Protein AF-I9QLC6-F1 (afdb_monomer_lite)

Secondary structure (DSSP, 8-state):
-EEETTEEE---GGG---TTS--SS----TTTS-HHHHHHHHHT--S----HHHHHHHHHHHHHHHHHSS-TT-STTGGG-S-GGGSPPTT-SS-GGG--S---TTS--HHHHHHHHHHHTHHHH-GGGSPPHHHHHHHHHHHHTTEEE-TTT--EEES-BTTB--SB-TTT-PBPPPEEEEEEEETTEEEEEEEEE--SSEEEETHHHH---SSSPPPEEEEEETTEEEESS-GGGS--EETTEE-SSSEEE--TTS-EEEEETTEEEEEEE-

pLDDT: mean 84.94, std 11.89, range [42.44, 98.06]

Radius of gyration: 22.55 Å; chains: 1; bounding box: 57×36×68 Å

Organism: NCBI:txid992027

InterPro domains:
  IPR000719 Protein kinase domain [PS50011] (1-145)
  IPR011009 Protein kinase-like domain superfamily [SSF56112] (4-136)

Sequence (274 aa):
MCFKDNSAFLIDADNVRYESEKALCVIFTPNYGALEISQTSKNSDTTNYNTMLSDTFSFAIIAYELLNMVHPFDGNSAGDAENFIELPWIEDRKDDSNGSCGLLPFFLTRDLKNLLAQCFEEGKKDPLKRPTMPLFIESLEKASLQVLECENCSMTYYDRDYNREWEIFPYCDAKKPIRLVATSYYQKSEVFYFVSNFTDPIFLPTILFKGIEVVESEWEFAEIANNILIFHHDIQQEKILINNKRLDHYRIEIDLEKELTISYNGFLIKVQKC

Structure (mmCIF, N/CA/C/O backbone):
data_AF-I9QLC6-F1
#
_entry.id   AF-I9QLC6-F1
#
loop_
_atom_site.group_PDB
_atom_site.id
_atom_site.type_symbol
_atom_site.label_atom_id
_atom_site.label_alt_id
_atom_site.label_comp_id
_atom_site.label_asym_id
_atom_site.label_entity_id
_atom_site.label_seq_id
_atom_site.pdbx_PDB_ins_code
_atom_site.Cartn_x
_atom_site.Cartn_y
_atom_site.Cartn_z
_atom_site.occupancy
_atom_site.B_iso_or_equiv
_atom_site.auth_seq_id
_atom_site.auth_comp_id
_atom_site.auth_asym_id
_atom_site.auth_atom_id
_atom_site.pdbx_PDB_model_num
ATOM 1 N N . MET A 1 1 ? 9.325 -15.258 -9.153 1.00 54.91 1 MET A N 1
ATOM 2 C CA . MET A 1 1 ? 8.692 -15.363 -7.819 1.00 54.91 1 MET A CA 1
ATOM 3 C C . MET A 1 1 ? 7.897 -16.661 -7.766 1.00 54.91 1 MET A C 1
ATOM 5 O O . MET A 1 1 ? 7.318 -17.026 -8.782 1.00 54.91 1 MET A O 1
ATOM 9 N N . CYS A 1 2 ? 7.906 -17.374 -6.639 1.00 47.53 2 CYS A N 1
ATOM 10 C CA . CYS A 1 2 ? 7.060 -18.554 -6.419 1.00 47.53 2 CYS A CA 1
ATOM 11 C C . CYS A 1 2 ? 6.102 -18.280 -5.254 1.00 47.53 2 CYS A C 1
ATOM 13 O O . CYS A 1 2 ? 6.524 -17.675 -4.267 1.00 47.53 2 CYS A O 1
ATOM 15 N N . PHE A 1 3 ? 4.847 -18.721 -5.374 1.00 57.41 3 PHE A N 1
ATOM 16 C CA . PHE A 1 3 ? 3.814 -18.552 -4.352 1.00 57.41 3 PHE A CA 1
ATOM 17 C C . PHE A 1 3 ? 3.484 -19.894 -3.701 1.00 57.41 3 PHE A C 1
ATOM 19 O O . PHE A 1 3 ? 3.188 -20.871 -4.391 1.00 57.41 3 PHE A O 1
ATOM 26 N N . LYS A 1 4 ? 3.519 -19.939 -2.368 1.00 42.44 4 LYS A N 1
ATOM 27 C CA . LYS A 1 4 ? 3.061 -21.082 -1.572 1.00 42.44 4 LYS A CA 1
ATOM 28 C C . LYS A 1 4 ? 2.468 -20.564 -0.267 1.00 42.44 4 LYS A C 1
ATOM 30 O O . LYS A 1 4 ? 3.124 -19.780 0.405 1.00 42.44 4 LYS A O 1
ATOM 35 N N . ASP A 1 5 ? 1.257 -20.998 0.078 1.00 69.38 5 ASP A N 1
ATOM 36 C CA . ASP A 1 5 ? 0.589 -20.664 1.347 1.00 69.38 5 ASP A CA 1
ATOM 37 C C . ASP A 1 5 ? 0.595 -19.143 1.650 1.00 69.38 5 ASP A C 1
ATOM 39 O O . ASP A 1 5 ? 1.087 -18.706 2.688 1.00 69.38 5 ASP A O 1
ATOM 43 N N . ASN A 1 6 ? 0.128 -18.318 0.696 1.00 70.75 6 ASN A N 1
ATOM 44 C CA . ASN A 1 6 ? 0.155 -16.838 0.725 1.00 70.75 6 ASN A CA 1
ATOM 45 C C . ASN A 1 6 ? 1.536 -16.188 0.947 1.00 70.75 6 ASN A C 1
ATOM 47 O O . ASN A 1 6 ? 1.629 -14.982 1.155 1.00 70.75 6 ASN A O 1
ATOM 51 N N . SER A 1 7 ? 2.617 -16.960 0.845 1.00 75.50 7 SER A N 1
ATOM 52 C CA . SER A 1 7 ? 3.988 -16.467 0.939 1.00 75.50 7 SER A CA 1
ATOM 53 C C . SER A 1 7 ? 4.615 -16.356 -0.447 1.00 75.50 7 SER A C 1
ATOM 55 O O . SER A 1 7 ? 4.440 -17.237 -1.296 1.00 75.50 7 SER A O 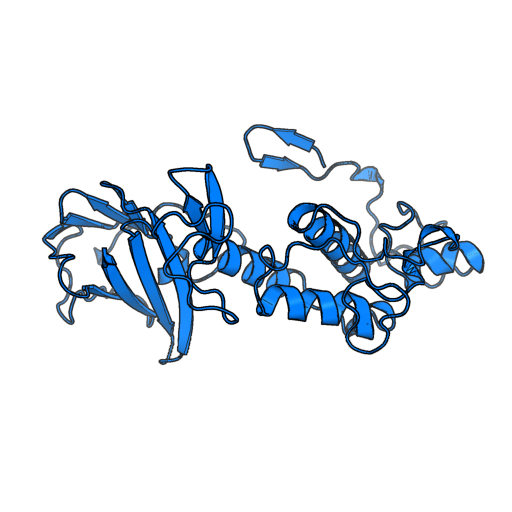1
ATOM 57 N N . ALA A 1 8 ? 5.377 -15.284 -0.662 1.00 80.19 8 ALA A N 1
ATOM 58 C CA . ALA A 1 8 ? 6.146 -15.050 -1.876 1.00 80.19 8 ALA A CA 1
ATOM 59 C C . ALA A 1 8 ? 7.640 -15.275 -1.617 1.00 80.19 8 ALA A C 1
ATOM 61 O O . ALA A 1 8 ? 8.205 -14.738 -0.666 1.00 80.19 8 ALA A O 1
ATOM 62 N N . PHE A 1 9 ? 8.291 -16.040 -2.493 1.00 83.69 9 PHE A N 1
ATOM 63 C CA . PHE A 1 9 ? 9.728 -16.306 -2.413 1.00 83.69 9 PHE A CA 1
ATOM 64 C C . PHE A 1 9 ? 10.463 -15.687 -3.604 1.00 83.69 9 PHE A C 1
ATOM 66 O O . PHE A 1 9 ? 10.087 -15.899 -4.769 1.00 83.69 9 PHE A O 1
ATOM 73 N N . LEU A 1 10 ? 11.535 -14.944 -3.306 1.00 85.69 10 LEU A N 1
ATOM 74 C CA . LEU A 1 10 ? 12.542 -14.571 -4.296 1.00 85.69 10 LEU A CA 1
ATOM 75 C C . LEU A 1 10 ? 13.305 -15.830 -4.721 1.00 85.69 10 LEU A C 1
ATOM 77 O O . LEU A 1 10 ? 13.639 -16.682 -3.899 1.00 85.69 10 LEU A O 1
ATOM 81 N N . ILE A 1 11 ? 13.539 -15.954 -6.021 1.00 87.69 11 ILE A N 1
ATOM 82 C CA . ILE A 1 11 ? 14.221 -17.088 -6.653 1.00 87.69 11 ILE A CA 1
ATOM 83 C C . ILE A 1 11 ? 15.349 -16.550 -7.532 1.00 87.69 11 ILE A C 1
ATOM 85 O O . ILE A 1 11 ? 15.429 -15.339 -7.719 1.00 87.69 11 ILE A O 1
ATOM 89 N N . ASP A 1 12 ? 16.164 -17.445 -8.094 1.00 83.81 12 ASP A N 1
ATOM 90 C CA . ASP A 1 12 ? 17.209 -17.078 -9.066 1.00 83.81 12 ASP A CA 1
ATOM 91 C C . ASP A 1 12 ? 18.297 -16.166 -8.454 1.00 83.81 12 ASP A C 1
ATOM 93 O O . ASP A 1 12 ? 18.754 -15.179 -9.029 1.00 83.81 12 ASP A O 1
ATOM 97 N N . ALA A 1 13 ? 18.687 -16.482 -7.212 1.00 81.75 13 ALA A N 1
ATOM 98 C CA . ALA A 1 13 ? 19.665 -15.713 -6.440 1.00 81.75 13 ALA A CA 1
ATOM 99 C C . ALA A 1 13 ? 21.118 -15.880 -6.938 1.00 81.75 13 ALA A C 1
ATOM 101 O O . ALA A 1 13 ? 22.013 -15.163 -6.494 1.00 81.75 13 ALA A O 1
ATOM 102 N N . ASP A 1 14 ? 21.373 -16.803 -7.864 1.00 80.50 14 ASP A N 1
ATOM 103 C CA . ASP A 1 14 ? 22.656 -17.000 -8.550 1.00 80.50 14 ASP A CA 1
ATOM 104 C C . ASP A 1 14 ? 23.010 -15.853 -9.518 1.00 80.50 14 ASP A C 1
ATOM 106 O O . ASP A 1 14 ? 24.189 -15.653 -9.853 1.00 80.50 14 ASP A O 1
ATOM 110 N N . ASN A 1 15 ? 22.019 -15.030 -9.872 1.00 78.12 15 ASN A N 1
ATOM 111 C CA . ASN A 1 15 ? 22.183 -13.806 -10.657 1.00 78.12 15 ASN A CA 1
ATOM 112 C C . ASN A 1 15 ? 22.457 -12.545 -9.809 1.00 78.12 15 ASN A C 1
ATOM 114 O O . ASN A 1 15 ? 22.658 -11.464 -10.366 1.00 78.12 15 ASN A O 1
ATOM 118 N N . VAL A 1 16 ? 22.542 -12.666 -8.477 1.00 81.88 16 VAL A N 1
ATOM 119 C CA . VAL A 1 16 ? 22.914 -11.559 -7.577 1.00 81.88 16 VAL A CA 1
ATOM 120 C C . VAL A 1 16 ? 24.427 -11.300 -7.633 1.00 81.88 16 VAL A C 1
ATOM 122 O O . VAL A 1 16 ? 25.241 -12.217 -7.798 1.00 81.88 16 VAL A O 1
ATOM 125 N N . ARG A 1 17 ? 24.824 -10.028 -7.521 1.00 75.12 17 ARG A N 1
ATOM 126 C CA . ARG A 1 17 ? 26.223 -9.575 -7.565 1.00 75.12 17 ARG A CA 1
ATOM 127 C C . ARG A 1 17 ? 26.472 -8.476 -6.537 1.00 75.12 17 ARG A C 1
ATOM 129 O O . ARG A 1 17 ? 25.559 -7.735 -6.184 1.00 75.12 17 ARG A O 1
ATOM 136 N N . TYR A 1 18 ? 27.719 -8.358 -6.089 1.00 75.12 18 TYR A N 1
ATOM 137 C CA . TYR A 1 18 ? 28.156 -7.215 -5.292 1.00 75.12 18 TYR A CA 1
ATOM 138 C C . TYR A 1 18 ? 28.419 -6.012 -6.198 1.00 75.12 18 TYR A C 1
ATOM 140 O O . TYR A 1 18 ? 29.106 -6.134 -7.207 1.00 75.12 18 TYR A O 1
ATOM 148 N N . GLU A 1 19 ? 27.952 -4.834 -5.789 1.00 70.94 19 GLU A N 1
ATOM 149 C CA . GLU A 1 19 ? 28.179 -3.562 -6.495 1.00 70.94 19 GLU A CA 1
ATOM 150 C C . GLU A 1 19 ? 29.674 -3.241 -6.701 1.00 70.94 19 GLU A C 1
ATOM 152 O O . GLU A 1 19 ? 30.060 -2.618 -7.686 1.00 70.94 19 GLU A O 1
ATOM 157 N N . SER A 1 20 ? 30.552 -3.721 -5.814 1.00 67.38 20 SER A N 1
ATOM 158 C CA . SER A 1 20 ? 32.003 -3.537 -5.932 1.00 67.38 20 SER A CA 1
ATOM 159 C C . SER A 1 20 ? 32.667 -4.368 -7.039 1.00 67.38 20 SER A C 1
ATOM 161 O O . SER A 1 20 ? 33.835 -4.134 -7.357 1.00 67.38 20 SER A O 1
ATOM 163 N N . GLU A 1 21 ? 31.976 -5.362 -7.599 1.00 67.62 21 GLU A N 1
ATOM 164 C CA . GLU A 1 21 ? 32.515 -6.245 -8.632 1.00 67.62 21 GLU A CA 1
ATOM 165 C C . GLU A 1 21 ? 32.102 -5.755 -10.022 1.00 67.62 21 GLU A C 1
ATOM 167 O O . GLU A 1 21 ? 30.922 -5.687 -10.358 1.00 67.62 21 GLU A O 1
ATOM 172 N N . LYS A 1 22 ? 33.084 -5.440 -10.877 1.00 61.91 22 LYS A N 1
ATOM 173 C CA . LYS A 1 22 ? 32.801 -5.108 -12.279 1.00 61.91 22 LYS A CA 1
ATOM 174 C C . LYS A 1 22 ? 32.221 -6.331 -12.985 1.00 61.91 22 LYS A C 1
ATOM 176 O O . LYS A 1 22 ? 32.939 -7.298 -13.245 1.00 61.91 22 LYS A O 1
ATOM 181 N N . ALA A 1 23 ? 30.938 -6.269 -13.322 1.00 62.75 23 ALA A N 1
ATOM 182 C CA . ALA A 1 23 ? 30.277 -7.312 -14.085 1.00 62.75 23 ALA A CA 1
ATOM 183 C C . ALA A 1 23 ? 30.834 -7.364 -15.519 1.00 62.75 23 ALA A C 1
ATOM 185 O O . ALA A 1 23 ? 30.941 -6.344 -16.198 1.00 62.75 23 ALA A O 1
ATOM 186 N N . LEU A 1 24 ? 31.173 -8.567 -15.992 1.00 63.50 24 LEU A N 1
ATOM 187 C CA . LEU A 1 24 ? 31.569 -8.803 -17.390 1.00 63.50 24 LEU A CA 1
ATOM 188 C C . LEU A 1 24 ? 30.387 -8.632 -18.360 1.00 63.50 24 LEU A C 1
ATOM 190 O O . LEU A 1 24 ? 30.592 -8.356 -19.538 1.00 63.50 24 LEU A O 1
ATOM 194 N N . CYS A 1 25 ? 29.162 -8.823 -17.865 1.00 69.50 25 CYS A N 1
ATOM 195 C CA . CYS A 1 25 ? 27.912 -8.618 -18.587 1.00 69.50 25 CYS A CA 1
ATOM 196 C C . CYS A 1 25 ? 26.788 -8.286 -17.596 1.00 69.50 25 CYS A C 1
ATOM 198 O O . CYS A 1 25 ? 26.825 -8.725 -16.444 1.00 69.50 25 CYS A O 1
ATOM 200 N N . VAL A 1 26 ? 25.801 -7.513 -18.046 1.00 77.94 26 VAL A N 1
ATOM 201 C CA . VAL A 1 26 ? 24.626 -7.147 -17.250 1.00 77.94 26 VAL A CA 1
ATOM 202 C C . VAL A 1 26 ? 23.503 -8.135 -17.555 1.00 77.94 26 VAL A C 1
ATOM 204 O O . VAL A 1 26 ? 23.113 -8.289 -18.711 1.00 77.94 26 VAL A O 1
ATOM 207 N N . ILE A 1 27 ? 23.008 -8.821 -16.523 1.00 82.06 27 ILE A N 1
ATOM 208 C CA . ILE A 1 27 ? 21.907 -9.786 -16.626 1.00 82.06 27 ILE A CA 1
ATOM 209 C C . ILE A 1 27 ? 20.626 -9.088 -16.175 1.00 82.06 27 ILE A C 1
ATOM 211 O O . ILE A 1 27 ? 20.584 -8.517 -15.084 1.00 82.06 27 ILE A O 1
ATOM 215 N N . PHE A 1 28 ? 19.592 -9.128 -17.011 1.00 85.94 28 PHE A N 1
ATOM 216 C CA . PHE A 1 28 ? 18.268 -8.597 -16.700 1.00 85.94 28 PHE A CA 1
ATOM 217 C C . PHE A 1 28 ? 17.203 -9.282 -17.558 1.00 85.94 28 PHE A C 1
ATOM 219 O O . PHE A 1 28 ? 17.504 -9.867 -18.601 1.00 85.94 28 PHE A O 1
ATOM 226 N N . THR A 1 29 ? 15.946 -9.183 -17.129 1.00 88.50 29 THR A N 1
ATOM 227 C CA . THR A 1 29 ? 14.801 -9.593 -17.948 1.00 88.50 29 THR A CA 1
ATOM 228 C C . THR A 1 29 ? 14.327 -8.388 -18.768 1.00 88.50 29 THR A C 1
ATOM 230 O O . THR A 1 29 ? 14.067 -7.338 -18.170 1.00 88.50 29 THR A O 1
ATOM 233 N N . PRO A 1 30 ? 14.217 -8.488 -20.109 1.00 87.69 30 PRO A N 1
ATOM 234 C CA . PRO A 1 30 ? 13.704 -7.405 -20.949 1.00 87.69 30 PRO A CA 1
ATOM 235 C C . PRO A 1 30 ? 12.369 -6.851 -20.443 1.00 87.69 30 PRO A C 1
ATOM 237 O O . PRO A 1 30 ? 11.561 -7.602 -19.905 1.00 87.69 30 PRO A O 1
ATOM 240 N N . ASN A 1 31 ? 12.153 -5.544 -20.606 1.00 88.62 31 ASN A N 1
ATOM 241 C CA . ASN A 1 31 ? 11.021 -4.762 -20.079 1.00 88.62 31 ASN A CA 1
ATOM 242 C C . ASN A 1 31 ? 10.905 -4.668 -18.544 1.00 88.62 31 ASN A C 1
ATOM 244 O O . ASN A 1 31 ? 10.327 -3.702 -18.068 1.00 88.62 31 ASN A O 1
ATOM 248 N N . TYR A 1 32 ? 11.515 -5.571 -17.771 1.00 92.12 32 TYR A N 1
ATOM 249 C CA . TYR A 1 32 ? 11.531 -5.511 -16.301 1.00 92.12 32 TYR A CA 1
ATOM 250 C C . TYR A 1 32 ? 12.790 -4.854 -15.725 1.00 92.12 32 TYR A C 1
ATOM 252 O O . TYR A 1 32 ? 12.791 -4.439 -14.572 1.00 92.12 32 TYR A O 1
ATOM 260 N N . GLY A 1 33 ? 13.866 -4.757 -16.511 1.00 90.62 33 GLY A N 1
ATOM 261 C CA . GLY A 1 33 ? 15.072 -4.023 -16.134 1.00 90.62 33 GLY A CA 1
ATOM 262 C C . GLY A 1 33 ? 14.889 -2.508 -16.239 1.00 90.62 33 GLY A C 1
ATOM 263 O O . GLY A 1 33 ? 14.196 -2.011 -17.126 1.00 90.62 33 GLY A O 1
ATOM 264 N N . ALA A 1 34 ? 15.561 -1.763 -15.361 1.00 92.62 34 ALA A N 1
ATOM 265 C CA . ALA A 1 34 ? 15.555 -0.303 -15.402 1.00 92.62 34 ALA A CA 1
ATOM 266 C C . ALA A 1 34 ? 16.124 0.263 -16.717 1.00 92.62 34 ALA A C 1
ATOM 268 O O . ALA A 1 34 ? 16.902 -0.401 -17.406 1.00 92.62 34 ALA A O 1
ATOM 269 N N . LEU A 1 35 ? 15.750 1.496 -17.079 1.00 91.62 35 LEU A N 1
ATOM 270 C CA . LEU A 1 35 ? 16.129 2.089 -18.369 1.00 91.62 35 LEU A CA 1
ATOM 271 C C . LEU A 1 35 ? 17.654 2.085 -18.578 1.00 91.62 35 LEU A C 1
ATOM 273 O O . LEU A 1 35 ? 18.125 1.634 -19.622 1.00 91.62 35 LEU A O 1
ATOM 277 N N . GLU A 1 36 ? 18.421 2.497 -17.571 1.00 89.62 36 GLU A N 1
ATOM 278 C CA . GLU A 1 36 ? 19.887 2.541 -17.588 1.00 89.62 36 GLU A CA 1
ATOM 279 C C . GLU A 1 36 ? 20.542 1.162 -17.754 1.00 89.62 36 GLU A C 1
ATOM 281 O O . GLU A 1 36 ? 21.648 1.070 -18.290 1.00 89.62 36 GLU A O 1
ATOM 286 N N . ILE A 1 37 ? 19.846 0.104 -17.322 1.00 88.88 37 ILE A N 1
ATOM 287 C CA . ILE A 1 37 ? 20.249 -1.303 -17.443 1.00 88.88 37 ILE A CA 1
ATOM 288 C C . ILE A 1 37 ? 19.908 -1.834 -18.837 1.00 88.88 37 ILE A C 1
ATOM 290 O O . ILE A 1 37 ? 20.696 -2.533 -19.468 1.00 88.88 37 ILE A O 1
ATOM 294 N N . SER A 1 38 ? 18.742 -1.463 -19.363 1.00 84.44 38 SER A N 1
ATOM 295 C CA . SER A 1 38 ? 18.340 -1.864 -20.710 1.00 84.44 38 SER A CA 1
ATOM 296 C C . SER A 1 38 ? 19.235 -1.239 -21.790 1.00 84.44 38 SER A C 1
ATOM 298 O O . SER A 1 38 ? 19.555 -1.885 -22.790 1.00 84.44 38 SER A O 1
ATOM 300 N N . GLN A 1 39 ? 19.707 -0.008 -21.567 1.00 80.88 39 GLN A N 1
ATOM 301 C CA . GLN A 1 39 ? 20.524 0.744 -22.520 1.00 80.88 39 GLN A CA 1
ATOM 302 C C . GLN A 1 39 ? 21.990 0.287 -22.579 1.00 80.88 39 GLN A C 1
ATOM 304 O O . GLN A 1 39 ? 22.611 0.399 -23.638 1.00 80.88 39 GLN A O 1
ATOM 309 N N . THR A 1 40 ? 22.552 -0.279 -21.505 1.00 72.81 40 THR A N 1
ATOM 310 C CA . THR A 1 40 ? 23.936 -0.796 -21.522 1.00 72.81 40 THR A CA 1
ATOM 311 C C . THR A 1 40 ? 24.116 -1.974 -22.472 1.00 72.81 40 THR A C 1
ATOM 313 O O . THR A 1 40 ? 25.168 -2.096 -23.102 1.00 72.81 40 THR A O 1
ATOM 316 N N . SER A 1 41 ? 23.067 -2.775 -22.680 1.00 62.88 41 SER A N 1
ATOM 317 C CA . SER A 1 41 ? 23.077 -3.861 -23.669 1.00 62.88 41 SER A CA 1
ATOM 318 C C . SER A 1 41 ? 23.252 -3.372 -25.117 1.00 62.88 41 SER A C 1
ATOM 320 O O . SER A 1 41 ? 23.866 -4.067 -25.925 1.00 62.88 41 SER A O 1
ATOM 322 N N . LYS A 1 42 ? 22.774 -2.159 -25.440 1.00 62.62 42 LYS A N 1
ATOM 323 C CA . LYS A 1 42 ? 22.825 -1.583 -26.796 1.00 62.62 42 LYS A CA 1
ATOM 324 C C . LYS A 1 42 ? 24.183 -0.963 -27.131 1.00 62.62 42 LYS A C 1
ATOM 326 O O . LYS A 1 42 ? 24.614 -1.015 -28.278 1.00 62.62 42 LYS A O 1
ATOM 331 N N . ASN A 1 43 ? 24.864 -0.395 -26.135 1.00 59.47 43 ASN A N 1
ATOM 332 C CA . ASN A 1 43 ? 26.039 0.451 -26.364 1.00 59.47 43 ASN A CA 1
ATOM 333 C C . ASN A 1 43 ? 27.380 -0.236 -26.068 1.00 59.47 43 ASN A C 1
ATOM 335 O O . ASN A 1 43 ? 28.424 0.408 -26.175 1.00 59.47 43 ASN A O 1
ATOM 339 N N . SER A 1 44 ? 27.387 -1.527 -25.699 1.00 60.19 44 SER A N 1
ATOM 340 C CA . SER A 1 44 ? 28.584 -2.232 -25.188 1.00 60.19 44 SER A CA 1
ATOM 341 C C . SER A 1 44 ? 29.282 -1.472 -24.046 1.00 60.19 44 SER A C 1
ATOM 343 O O . SER A 1 44 ? 30.477 -1.629 -23.796 1.00 60.19 44 SER A O 1
ATOM 345 N N . ASP A 1 45 ? 28.507 -0.634 -23.359 1.00 61.00 45 ASP A N 1
ATOM 346 C CA . ASP A 1 45 ? 28.945 0.195 -22.256 1.00 61.00 45 ASP A CA 1
ATOM 347 C C . ASP A 1 45 ? 28.782 -0.620 -20.973 1.00 61.00 45 ASP A C 1
ATOM 349 O O . ASP A 1 45 ? 27.689 -1.072 -20.640 1.00 61.00 45 ASP A O 1
ATOM 353 N N . THR A 1 46 ? 29.884 -0.867 -20.274 1.00 60.34 46 THR A N 1
ATOM 354 C CA . THR A 1 46 ? 29.899 -1.644 -19.027 1.00 60.34 46 THR A CA 1
ATOM 355 C C . THR A 1 46 ? 29.914 -0.737 -17.796 1.00 60.34 46 THR A C 1
ATOM 357 O O . THR A 1 46 ? 30.342 -1.166 -16.724 1.00 60.34 46 THR A O 1
ATOM 360 N N . THR A 1 47 ? 29.563 0.545 -17.946 1.00 65.25 47 THR A N 1
ATOM 361 C CA . THR A 1 47 ? 29.575 1.509 -16.837 1.00 65.25 47 THR A CA 1
ATOM 362 C C . THR A 1 47 ? 28.340 1.417 -15.944 1.00 65.25 47 THR A C 1
ATOM 364 O O . THR A 1 47 ? 28.489 1.619 -14.740 1.00 65.25 47 THR A O 1
ATOM 367 N N . ASN A 1 48 ? 27.169 1.040 -16.478 1.00 73.00 48 ASN A N 1
ATOM 368 C CA . ASN A 1 48 ? 25.981 0.777 -15.658 1.00 73.00 48 ASN A CA 1
ATOM 369 C C . ASN A 1 48 ? 25.864 -0.714 -15.326 1.00 73.00 48 ASN A C 1
ATOM 371 O O . ASN A 1 48 ? 26.050 -1.582 -16.179 1.00 73.00 48 ASN A O 1
ATOM 375 N N . TYR A 1 49 ? 25.515 -0.998 -14.079 1.00 78.31 49 TYR A N 1
ATOM 376 C CA . TYR A 1 49 ? 25.329 -2.331 -13.517 1.00 78.31 49 TYR A CA 1
ATOM 377 C C . TYR A 1 49 ? 24.110 -2.320 -12.593 1.00 78.31 49 TYR A C 1
ATOM 379 O O . TYR A 1 49 ? 23.635 -1.255 -12.198 1.00 78.31 49 TYR A O 1
ATOM 387 N N . ASN A 1 50 ? 23.597 -3.505 -12.258 1.00 85.75 50 ASN A N 1
ATOM 388 C CA . ASN A 1 50 ? 22.455 -3.632 -11.358 1.00 85.75 50 ASN A CA 1
ATOM 389 C C . ASN A 1 50 ? 22.816 -3.091 -9.967 1.00 85.75 50 ASN A C 1
ATOM 391 O O . ASN A 1 50 ? 23.838 -3.457 -9.389 1.00 85.75 50 ASN A O 1
ATOM 395 N N . THR A 1 51 ? 21.959 -2.227 -9.436 1.00 88.38 51 THR A N 1
ATOM 396 C CA . THR A 1 51 ? 22.057 -1.629 -8.103 1.00 88.38 51 THR A CA 1
ATOM 397 C C . THR A 1 51 ? 20.736 -1.810 -7.366 1.00 88.38 51 THR A C 1
ATOM 399 O O . THR A 1 51 ? 19.701 -2.101 -7.968 1.00 88.38 51 THR A O 1
ATOM 402 N N . MET A 1 52 ? 20.714 -1.499 -6.071 1.00 90.19 52 MET A N 1
ATOM 403 C CA . MET A 1 52 ? 19.452 -1.433 -5.323 1.00 90.19 52 MET A CA 1
ATOM 404 C C . MET A 1 52 ? 18.437 -0.461 -5.961 1.00 90.19 52 MET A C 1
ATOM 406 O O . MET A 1 52 ? 17.226 -0.635 -5.817 1.00 90.19 52 MET A O 1
ATOM 410 N N . LEU A 1 53 ? 18.907 0.561 -6.689 1.00 94.00 53 LEU A N 1
ATOM 411 C CA . LEU A 1 53 ? 18.040 1.507 -7.392 1.00 94.00 53 LEU A CA 1
ATOM 412 C C . LEU A 1 53 ? 17.389 0.874 -8.626 1.00 94.00 53 LEU A C 1
ATOM 414 O O . LEU A 1 53 ? 16.225 1.168 -8.905 1.00 94.00 53 LEU A O 1
ATOM 418 N N . SER A 1 54 ? 18.099 0.023 -9.375 1.00 92.50 54 SER A N 1
ATOM 419 C CA . SER A 1 54 ? 17.500 -0.723 -10.493 1.00 92.50 54 SER A CA 1
ATOM 420 C C . SER A 1 54 ? 16.554 -1.817 -10.001 1.00 92.50 54 SER A C 1
ATOM 422 O O . SER A 1 54 ? 15.516 -2.044 -10.623 1.00 92.50 54 SER A O 1
ATOM 424 N N . ASP A 1 55 ? 16.848 -2.429 -8.850 1.00 93.06 55 ASP A N 1
ATOM 425 C CA . ASP A 1 55 ? 15.943 -3.386 -8.202 1.00 93.06 55 ASP A CA 1
ATOM 426 C C . ASP A 1 55 ? 14.646 -2.702 -7.761 1.00 93.06 55 ASP A C 1
ATOM 428 O O . ASP A 1 55 ? 13.560 -3.225 -7.995 1.00 93.06 55 ASP A O 1
ATOM 432 N N . THR A 1 56 ? 14.741 -1.489 -7.204 1.00 95.88 56 THR A N 1
ATOM 433 C CA . THR A 1 56 ? 13.568 -0.687 -6.817 1.00 95.88 56 THR A CA 1
ATOM 434 C C . THR A 1 56 ? 12.681 -0.358 -8.018 1.00 95.88 56 THR A C 1
ATOM 436 O O . THR A 1 56 ? 11.457 -0.401 -7.928 1.00 95.88 56 THR A O 1
ATOM 439 N N . PHE A 1 57 ? 13.291 -0.055 -9.162 1.00 96.88 57 PHE A N 1
ATOM 440 C CA . PHE A 1 57 ? 12.556 0.210 -10.395 1.00 96.88 57 PHE A CA 1
ATOM 441 C C . PHE A 1 57 ? 11.870 -1.056 -10.934 1.00 96.88 57 PHE A C 1
ATOM 443 O O . PHE A 1 57 ? 10.689 -1.022 -11.272 1.00 96.88 57 PHE A O 1
ATOM 450 N N . SER A 1 58 ? 12.578 -2.189 -10.931 1.00 95.50 58 SER A N 1
ATOM 451 C CA . SER A 1 58 ? 12.023 -3.494 -11.326 1.00 95.50 58 SER A CA 1
ATOM 452 C C . SER A 1 58 ? 10.869 -3.914 -10.406 1.00 95.50 58 SER A C 1
ATOM 454 O O . SER A 1 58 ? 9.834 -4.394 -10.864 1.00 95.50 58 SER A O 1
ATOM 456 N N . PHE A 1 59 ? 11.009 -3.668 -9.099 1.00 96.50 59 PHE A N 1
ATOM 457 C CA . PHE A 1 59 ? 9.942 -3.855 -8.121 1.00 96.50 59 PHE A CA 1
ATOM 458 C C . PHE A 1 59 ? 8.727 -2.978 -8.434 1.00 96.50 59 PHE A C 1
ATOM 460 O O . PHE A 1 59 ? 7.610 -3.485 -8.426 1.00 96.50 59 PHE A O 1
ATOM 467 N N . ALA A 1 60 ? 8.927 -1.692 -8.739 1.00 97.25 60 ALA A N 1
ATOM 468 C CA . ALA A 1 60 ? 7.832 -0.783 -9.065 1.00 97.25 60 ALA A CA 1
ATOM 469 C C . ALA A 1 60 ? 7.041 -1.262 -10.293 1.00 97.25 60 ALA A C 1
ATOM 471 O O . ALA A 1 60 ? 5.812 -1.182 -10.284 1.00 97.25 60 ALA A O 1
ATOM 472 N N . ILE A 1 61 ? 7.723 -1.802 -11.314 1.00 96.19 61 ILE A N 1
ATOM 473 C CA . ILE A 1 61 ? 7.079 -2.410 -12.492 1.00 96.19 61 ILE A CA 1
ATOM 474 C C . ILE A 1 61 ? 6.168 -3.559 -12.070 1.00 96.19 61 ILE A C 1
ATOM 476 O O . ILE A 1 61 ? 4.979 -3.545 -12.382 1.00 96.19 61 ILE A O 1
ATOM 480 N N . ILE A 1 62 ? 6.714 -4.519 -11.321 1.00 95.44 62 ILE A N 1
ATOM 481 C CA . ILE A 1 62 ? 5.977 -5.709 -10.884 1.00 95.44 62 ILE A CA 1
ATOM 482 C C . ILE A 1 62 ? 4.813 -5.321 -9.966 1.00 95.44 62 ILE A C 1
ATOM 484 O O . ILE A 1 62 ? 3.714 -5.843 -10.116 1.00 95.44 62 ILE A O 1
ATOM 488 N N . ALA A 1 63 ? 5.024 -4.391 -9.033 1.00 94.69 63 ALA A N 1
ATOM 489 C CA . ALA A 1 63 ? 3.979 -3.914 -8.135 1.00 94.69 63 ALA A CA 1
ATOM 490 C C . ALA A 1 63 ? 2.832 -3.254 -8.913 1.00 94.69 63 ALA A C 1
ATOM 492 O O . ALA A 1 63 ? 1.667 -3.547 -8.653 1.00 94.69 63 ALA A O 1
ATOM 493 N N . TYR A 1 64 ? 3.152 -2.404 -9.894 1.00 93.56 64 TYR A N 1
ATOM 494 C CA . TYR A 1 64 ? 2.145 -1.792 -10.757 1.00 93.56 64 TYR A CA 1
ATOM 495 C C . TYR A 1 64 ? 1.371 -2.839 -11.557 1.00 93.56 64 TYR A C 1
ATOM 497 O O . TYR A 1 64 ? 0.141 -2.804 -11.575 1.00 93.56 64 TYR A O 1
ATOM 505 N N . GLU A 1 65 ? 2.088 -3.771 -12.187 1.00 92.44 65 GLU A N 1
ATOM 506 C CA . GLU A 1 65 ? 1.512 -4.814 -13.030 1.00 92.44 65 GLU A CA 1
ATOM 50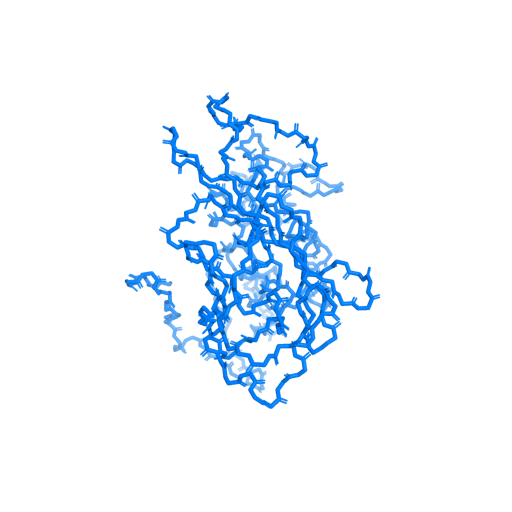7 C C . GLU A 1 65 ? 0.618 -5.766 -12.230 1.00 92.44 65 GLU A C 1
ATOM 509 O O . GLU A 1 65 ? -0.471 -6.095 -12.683 1.00 92.44 65 GLU A O 1
ATOM 514 N N . LEU A 1 66 ? 1.007 -6.143 -11.010 1.00 91.38 66 LEU A N 1
ATOM 515 C CA . LEU A 1 66 ? 0.170 -6.968 -10.133 1.00 91.38 66 LEU A CA 1
ATOM 516 C C . LEU A 1 66 ? -1.102 -6.243 -9.674 1.00 91.38 66 LEU A C 1
ATOM 518 O O . LEU A 1 66 ? -2.141 -6.879 -9.524 1.00 91.38 66 LEU A O 1
ATOM 522 N N . LEU A 1 67 ? -1.030 -4.929 -9.445 1.00 90.00 67 LEU A N 1
ATOM 523 C CA . LEU A 1 67 ? -2.174 -4.140 -8.979 1.00 90.00 67 LEU A CA 1
ATOM 524 C C . LEU A 1 67 ? -3.127 -3.747 -10.115 1.00 90.00 67 LEU A C 1
ATOM 526 O O . LEU A 1 67 ? -4.330 -3.661 -9.892 1.00 90.00 67 LEU A O 1
ATOM 530 N N . ASN A 1 68 ? -2.612 -3.511 -11.325 1.00 87.38 68 ASN A N 1
ATOM 531 C CA . ASN A 1 68 ? -3.397 -3.007 -12.460 1.00 87.38 68 ASN A CA 1
ATOM 532 C C . ASN A 1 68 ? -3.581 -4.025 -13.590 1.00 87.38 68 ASN A C 1
ATOM 534 O O . ASN A 1 68 ? -4.297 -3.738 -14.547 1.00 87.38 68 ASN A O 1
ATOM 538 N N . MET A 1 69 ? -2.966 -5.206 -13.487 1.00 88.56 69 MET A N 1
ATOM 539 C CA . MET A 1 69 ? -2.994 -6.275 -14.494 1.00 88.56 69 MET A CA 1
ATOM 540 C C . MET A 1 69 ? -2.450 -5.856 -15.870 1.00 88.56 69 MET A C 1
ATOM 542 O O . MET A 1 69 ? -2.807 -6.448 -16.888 1.00 88.56 69 MET A O 1
ATOM 546 N N . VAL A 1 70 ? -1.593 -4.835 -15.908 1.00 89.88 70 VAL A N 1
ATOM 547 C CA . VAL A 1 70 ? -0.956 -4.328 -17.127 1.00 89.88 70 VAL A CA 1
ATOM 548 C C . VAL A 1 70 ? 0.405 -3.735 -16.804 1.00 89.88 70 VAL A C 1
ATOM 550 O O . VAL A 1 70 ? 0.588 -3.073 -15.780 1.00 89.88 70 VAL A O 1
ATOM 553 N N . HIS A 1 71 ? 1.370 -3.974 -17.683 1.00 93.00 71 HIS A N 1
ATOM 554 C CA . HIS A 1 71 ? 2.708 -3.432 -17.538 1.00 93.00 71 HIS A CA 1
ATOM 555 C C . HIS A 1 71 ? 2.675 -1.890 -17.659 1.00 93.00 71 HIS A C 1
ATOM 557 O O . HIS A 1 71 ? 2.032 -1.365 -18.569 1.00 93.00 71 HIS A O 1
ATOM 563 N N . PRO A 1 72 ? 3.389 -1.126 -16.804 1.00 93.94 72 PRO A N 1
ATOM 564 C CA . PRO A 1 72 ? 3.275 0.339 -16.741 1.00 93.94 72 PRO A CA 1
ATOM 565 C C . PRO A 1 72 ? 3.692 1.071 -18.019 1.00 93.94 72 PRO A C 1
ATOM 567 O O . PRO A 1 72 ? 3.421 2.258 -18.153 1.00 93.94 72 PRO A O 1
ATOM 570 N N . PHE A 1 73 ? 4.357 0.390 -18.948 1.00 94.19 73 PHE A N 1
ATOM 571 C CA . PHE A 1 73 ? 4.772 0.940 -20.239 1.00 94.19 73 PHE A CA 1
ATOM 572 C C . PHE A 1 73 ? 4.092 0.264 -21.438 1.00 94.19 73 PHE A C 1
ATOM 574 O O . PHE A 1 73 ? 4.381 0.614 -22.580 1.00 94.19 73 PHE A O 1
ATOM 581 N N . ASP A 1 74 ? 3.191 -0.692 -21.196 1.00 92.25 74 ASP A N 1
ATOM 582 C CA . ASP A 1 74 ? 2.425 -1.380 -22.241 1.00 92.25 74 ASP A CA 1
ATOM 583 C C . ASP A 1 74 ? 1.142 -0.599 -22.568 1.00 92.25 74 ASP A C 1
ATOM 585 O O . ASP A 1 74 ? 0.026 -0.957 -22.188 1.00 92.25 74 ASP A O 1
ATOM 589 N N . GLY A 1 75 ? 1.339 0.566 -23.184 1.00 91.38 75 GLY A N 1
ATOM 590 C CA . GLY A 1 75 ? 0.275 1.460 -23.624 1.00 91.38 75 GLY A CA 1
ATOM 591 C C . GLY A 1 75 ? 0.005 1.369 -25.120 1.00 91.38 75 GLY A C 1
ATOM 592 O O . GLY A 1 75 ? 0.472 0.467 -25.814 1.00 91.38 75 GLY A O 1
ATOM 593 N N . ASN A 1 76 ? -0.730 2.347 -25.651 1.00 90.94 76 ASN A N 1
ATOM 594 C CA . ASN A 1 76 ? -1.128 2.350 -27.064 1.00 90.94 76 ASN A CA 1
ATOM 595 C C . ASN A 1 76 ? 0.056 2.315 -28.051 1.00 90.94 76 ASN A C 1
ATOM 597 O O . ASN A 1 76 ? -0.115 1.840 -29.171 1.00 90.94 76 ASN A O 1
ATOM 601 N N . SER A 1 77 ? 1.232 2.808 -27.650 1.00 89.19 77 SER A N 1
ATOM 602 C CA . SER A 1 77 ? 2.430 2.870 -28.500 1.00 89.19 77 SER A CA 1
ATOM 603 C C . SER A 1 77 ? 3.358 1.659 -28.328 1.00 89.19 77 SER A C 1
ATOM 605 O O . SER A 1 77 ? 4.381 1.569 -29.007 1.00 89.19 77 SER A O 1
ATOM 607 N N . ALA A 1 78 ? 3.022 0.713 -27.443 1.00 87.06 78 ALA A N 1
ATOM 608 C CA . ALA A 1 78 ? 3.865 -0.443 -27.148 1.00 87.06 78 ALA A CA 1
ATOM 609 C C . ALA A 1 78 ? 4.085 -1.341 -28.374 1.00 87.06 78 ALA A C 1
ATOM 611 O O . ALA A 1 78 ? 5.213 -1.738 -28.642 1.00 87.06 78 ALA A O 1
ATOM 612 N N . GLY A 1 79 ? 3.051 -1.583 -29.186 1.00 83.50 79 GLY A N 1
ATOM 613 C CA . GLY A 1 79 ? 3.136 -2.470 -30.357 1.00 83.50 79 GLY A CA 1
ATOM 614 C C . GLY A 1 79 ? 4.198 -2.091 -31.403 1.00 83.50 79 GLY A C 1
ATOM 615 O O . GLY A 1 79 ? 4.637 -2.963 -32.151 1.00 83.50 79 GLY A O 1
ATOM 616 N N . ASP A 1 80 ? 4.636 -0.829 -31.426 1.00 83.12 80 ASP A N 1
ATOM 617 C CA . ASP A 1 80 ? 5.629 -0.304 -32.371 1.00 83.12 80 ASP A CA 1
ATOM 618 C C . ASP A 1 80 ? 7.047 -0.191 -31.774 1.00 83.12 80 ASP A C 1
ATOM 620 O O . ASP A 1 80 ? 7.999 0.141 -32.485 1.00 83.12 80 ASP A O 1
ATOM 624 N N . ALA A 1 81 ? 7.215 -0.447 -30.472 1.00 83.69 81 ALA A N 1
ATOM 625 C CA . ALA A 1 81 ? 8.480 -0.261 -29.770 1.00 83.69 81 ALA A CA 1
ATOM 626 C C . ALA A 1 81 ? 9.263 -1.575 -29.614 1.00 83.69 81 ALA A C 1
ATOM 628 O O . ALA A 1 81 ? 8.722 -2.612 -29.251 1.00 83.69 81 ALA A O 1
ATOM 629 N N . GLU A 1 82 ? 10.582 -1.534 -29.815 1.00 81.44 82 GLU A N 1
ATOM 630 C CA . GLU A 1 82 ? 11.448 -2.693 -29.532 1.00 81.44 82 GLU A CA 1
ATOM 631 C C . GLU A 1 82 ? 11.581 -2.970 -28.027 1.00 81.44 82 GLU A C 1
ATOM 633 O O . GLU A 1 82 ? 11.792 -4.107 -27.609 1.00 81.44 82 GLU A O 1
ATOM 638 N N . ASN A 1 83 ? 11.494 -1.917 -27.210 1.00 84.25 83 ASN A N 1
ATOM 639 C CA . ASN A 1 83 ? 11.586 -1.984 -25.759 1.00 84.25 83 ASN A CA 1
ATOM 640 C C . ASN A 1 83 ? 10.633 -0.954 -25.157 1.00 84.25 83 ASN A C 1
ATOM 642 O O . ASN A 1 83 ? 10.882 0.253 -25.227 1.00 84.25 83 ASN A O 1
ATOM 646 N N . PHE A 1 84 ? 9.541 -1.428 -24.563 1.00 86.44 84 PHE A N 1
ATOM 647 C CA . PHE A 1 84 ? 8.471 -0.543 -24.108 1.00 86.44 84 PHE A CA 1
ATOM 648 C C . PHE A 1 84 ? 8.958 0.354 -22.969 1.00 86.44 84 PHE A C 1
ATOM 650 O O . PHE A 1 84 ? 8.445 1.455 -22.799 1.00 86.44 84 PHE A O 1
ATOM 657 N N . ILE A 1 85 ? 10.024 -0.040 -22.255 1.00 89.94 85 ILE A N 1
ATOM 658 C CA . ILE A 1 85 ? 10.603 0.775 -21.184 1.00 89.94 85 ILE A CA 1
ATOM 659 C C . ILE A 1 85 ? 11.118 2.132 -21.659 1.00 89.94 85 ILE A C 1
ATOM 661 O O . ILE A 1 85 ? 11.325 3.019 -20.836 1.00 89.94 85 ILE A O 1
ATOM 665 N N . GLU A 1 86 ? 11.343 2.321 -22.962 1.00 89.94 86 GLU A N 1
ATOM 666 C CA . GLU A 1 86 ? 11.761 3.601 -23.535 1.00 89.94 86 GLU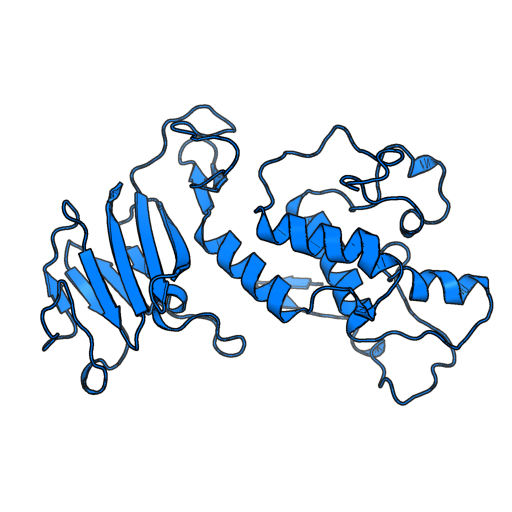 A CA 1
ATOM 667 C C . GLU A 1 86 ? 10.585 4.584 -23.652 1.00 89.94 86 GLU A C 1
ATOM 669 O O . GLU A 1 86 ? 10.789 5.788 -23.483 1.00 89.94 86 GLU A O 1
ATOM 674 N N . LEU A 1 87 ? 9.354 4.086 -23.795 1.00 93.56 87 LEU A N 1
ATOM 675 C CA . LEU A 1 87 ? 8.130 4.882 -23.923 1.00 93.56 87 LEU A CA 1
ATOM 676 C C . LEU A 1 87 ? 7.757 5.599 -22.613 1.00 93.56 87 LEU A C 1
ATOM 678 O O . LEU A 1 87 ? 8.164 5.157 -21.537 1.00 93.56 87 LEU A O 1
ATOM 682 N N . PRO A 1 88 ? 6.982 6.695 -22.646 1.00 95.00 88 PRO A N 1
ATOM 683 C CA . PRO A 1 88 ? 6.313 7.213 -21.450 1.00 95.00 88 PRO A CA 1
ATOM 684 C C . PRO A 1 88 ? 5.505 6.112 -20.754 1.00 95.00 88 PRO A C 1
ATOM 686 O O . PRO A 1 88 ? 5.029 5.182 -21.407 1.00 95.00 88 PRO A O 1
ATOM 689 N N . TRP A 1 89 ? 5.370 6.175 -19.431 1.00 94.00 89 TRP A N 1
ATOM 690 C CA . TRP A 1 89 ? 4.490 5.229 -18.742 1.00 94.00 89 TRP A CA 1
ATOM 691 C C . TRP A 1 89 ? 3.022 5.603 -18.990 1.00 94.00 89 TRP A C 1
ATOM 693 O O . TRP A 1 89 ? 2.707 6.737 -19.341 1.00 94.00 89 TRP A O 1
ATOM 703 N N . ILE A 1 90 ? 2.111 4.649 -18.838 1.00 93.06 90 ILE A N 1
ATOM 704 C CA . ILE A 1 90 ? 0.719 4.785 -19.291 1.00 93.06 90 ILE A CA 1
ATOM 705 C C . ILE A 1 90 ? -0.096 5.858 -18.549 1.00 93.06 90 ILE A C 1
ATOM 707 O O . ILE A 1 90 ? -1.147 6.271 -19.037 1.00 93.06 90 ILE A O 1
ATOM 711 N N . GLU A 1 91 ? 0.389 6.324 -17.397 1.00 91.50 91 GLU A N 1
ATOM 712 C CA . GLU A 1 91 ? -0.179 7.431 -16.614 1.00 91.50 91 GLU A CA 1
ATOM 713 C C . GLU A 1 91 ? 0.799 8.626 -16.501 1.00 91.50 91 GLU A C 1
ATOM 715 O O . GLU A 1 91 ? 0.748 9.388 -15.529 1.00 91.50 91 GLU A O 1
ATOM 720 N N . ASP A 1 92 ? 1.706 8.800 -17.471 1.00 93.88 92 ASP A N 1
ATOM 721 C CA . ASP A 1 92 ? 2.652 9.923 -17.492 1.00 93.88 92 ASP A CA 1
ATOM 722 C C . ASP A 1 92 ? 1.937 11.276 -17.461 1.00 93.88 92 ASP A C 1
ATOM 724 O O . ASP A 1 92 ? 1.027 11.572 -18.237 1.00 93.88 92 ASP A O 1
ATOM 728 N N . ARG A 1 93 ? 2.357 12.122 -16.517 1.00 92.94 93 ARG A N 1
ATOM 729 C CA . ARG A 1 93 ? 1.709 13.409 -16.240 1.00 92.94 93 ARG A CA 1
ATOM 730 C C . ARG A 1 93 ? 2.011 14.480 -17.283 1.00 92.94 93 ARG A C 1
ATOM 732 O O . ARG A 1 93 ? 1.369 15.532 -17.259 1.00 92.94 93 ARG A O 1
ATOM 739 N N . LYS A 1 94 ? 3.034 14.280 -18.115 1.00 94.12 94 LYS A N 1
ATOM 740 C CA . LYS A 1 94 ? 3.547 15.274 -19.069 1.00 94.12 94 LYS A CA 1
ATOM 741 C C . LYS A 1 94 ? 3.504 14.783 -20.517 1.00 94.12 94 LYS A C 1
ATOM 743 O O . LYS A 1 94 ? 3.541 15.633 -21.404 1.00 94.12 94 LYS A O 1
ATOM 748 N N . ASP A 1 95 ? 3.453 13.474 -20.748 1.00 93.62 95 ASP A N 1
ATOM 749 C CA . ASP A 1 95 ? 3.485 12.866 -22.082 1.00 93.62 95 ASP A CA 1
ATOM 750 C C . ASP A 1 95 ? 2.496 11.693 -22.202 1.00 93.62 95 ASP A C 1
ATOM 752 O O . ASP A 1 95 ? 2.810 10.550 -21.879 1.00 93.62 95 ASP A O 1
ATOM 756 N N . ASP A 1 96 ? 1.294 11.967 -22.708 1.00 92.38 96 ASP A N 1
ATOM 757 C CA . ASP A 1 96 ? 0.217 10.982 -22.864 1.00 92.38 96 ASP A CA 1
ATOM 758 C C . ASP A 1 96 ? 0.315 10.143 -24.154 1.00 92.38 96 ASP A C 1
ATOM 760 O O . ASP A 1 96 ? -0.600 9.374 -24.465 1.00 92.38 96 ASP A O 1
ATOM 764 N N . SER A 1 97 ? 1.429 10.225 -24.897 1.00 93.06 97 SER A N 1
ATOM 765 C CA . SER A 1 97 ? 1.611 9.508 -26.172 1.00 93.06 97 SER A CA 1
ATOM 766 C C . SER A 1 97 ? 1.601 7.980 -26.043 1.00 93.06 97 SER A C 1
ATOM 768 O O . SER A 1 97 ? 1.341 7.275 -27.021 1.00 93.06 97 SER A O 1
ATOM 770 N N . ASN A 1 98 ? 1.841 7.454 -24.840 1.00 93.12 98 ASN A N 1
ATOM 771 C CA . ASN A 1 98 ? 1.711 6.035 -24.516 1.00 93.12 98 ASN A CA 1
ATOM 772 C C . ASN A 1 98 ? 0.572 5.756 -23.520 1.00 93.12 98 ASN A C 1
ATOM 774 O O . ASN A 1 98 ? 0.600 4.756 -22.812 1.00 93.12 98 ASN A O 1
ATOM 778 N N . GLY A 1 99 ? -0.435 6.628 -23.436 1.00 88.94 99 GLY A N 1
ATOM 779 C CA . GLY A 1 99 ? -1.599 6.391 -22.582 1.00 88.94 99 GLY A CA 1
ATOM 780 C C . GLY A 1 99 ? -2.333 5.085 -22.923 1.00 88.94 99 GLY A C 1
ATOM 781 O O . GLY A 1 99 ? -2.241 4.574 -24.042 1.00 88.94 99 GLY A O 1
ATOM 782 N N . SER A 1 100 ? -3.096 4.553 -21.964 1.00 82.56 100 SER A N 1
ATOM 783 C CA . SER A 1 100 ? -3.964 3.379 -22.144 1.00 82.56 100 SER A CA 1
ATOM 784 C C . SER A 1 100 ? -5.394 3.678 -21.688 1.00 82.56 100 SER A C 1
ATOM 786 O O . SER A 1 100 ? -5.613 4.390 -20.711 1.00 82.56 100 SER A O 1
ATOM 788 N N . CYS A 1 101 ? -6.392 3.138 -22.396 1.00 59.41 101 CYS A N 1
ATOM 789 C CA . CYS A 1 101 ? -7.816 3.399 -22.142 1.00 59.41 101 CYS A CA 1
ATOM 790 C C . CYS A 1 101 ? -8.523 2.332 -21.278 1.00 59.41 101 CYS A C 1
ATOM 792 O O . CYS A 1 101 ? -9.745 2.369 -21.150 1.00 59.41 101 CYS A 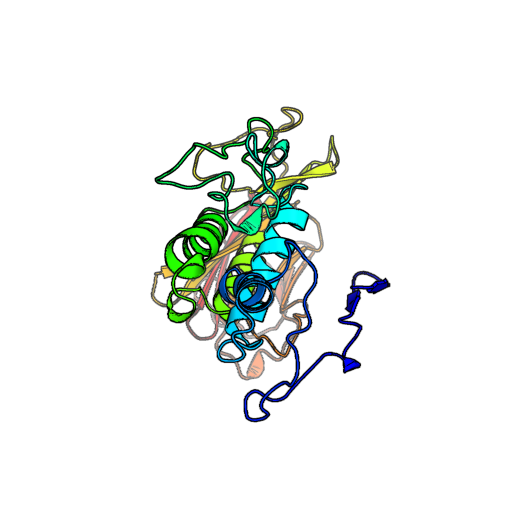O 1
ATOM 794 N N . GLY A 1 102 ? -7.778 1.400 -20.668 1.00 60.50 102 GLY A N 1
ATOM 795 C CA . GLY A 1 102 ? -8.342 0.231 -19.972 1.00 60.50 102 GLY A CA 1
ATOM 796 C C . GLY A 1 102 ? -8.116 0.150 -18.459 1.00 60.50 102 GLY A C 1
ATOM 797 O O . GLY A 1 102 ? -8.545 -0.827 -17.849 1.00 60.50 102 GLY A O 1
ATOM 798 N N . LEU A 1 103 ? -7.448 1.126 -17.841 1.00 63.28 103 LEU A N 1
ATOM 799 C CA . LEU A 1 103 ? -7.121 1.050 -16.416 1.00 63.28 103 LEU A CA 1
ATOM 800 C C . LEU A 1 103 ? -8.353 1.292 -15.548 1.00 63.28 103 LEU A C 1
ATOM 802 O O . LEU A 1 103 ? -9.003 2.336 -15.639 1.00 63.28 103 LEU A O 1
ATOM 806 N N . LEU A 1 104 ? -8.646 0.351 -14.652 1.00 62.50 104 LEU A N 1
ATOM 807 C CA . LEU A 1 104 ? -9.613 0.596 -13.591 1.00 62.50 104 LEU A CA 1
ATOM 808 C C . LEU A 1 104 ? -8.985 1.581 -12.590 1.00 62.50 104 LEU A C 1
ATOM 810 O O . LEU A 1 104 ? -7.944 1.285 -12.007 1.00 62.50 104 LEU A O 1
ATOM 814 N N . PRO A 1 105 ? -9.599 2.750 -12.339 1.00 63.31 105 PRO A N 1
ATOM 815 C CA . PRO A 1 105 ? -8.962 3.832 -11.584 1.00 63.31 105 PRO A CA 1
ATOM 816 C C . PRO A 1 105 ? -8.794 3.550 -10.078 1.00 63.31 105 PRO A C 1
ATOM 818 O O . PRO A 1 105 ? -8.267 4.409 -9.365 1.00 63.31 105 PRO A O 1
ATOM 821 N N . PHE A 1 106 ? -9.239 2.384 -9.597 1.00 67.44 106 PHE A N 1
ATOM 822 C CA . PHE A 1 106 ? -9.538 2.105 -8.190 1.00 67.44 106 PHE A CA 1
ATOM 823 C C . PHE A 1 106 ? -8.465 1.308 -7.430 1.00 67.44 106 PHE A C 1
ATOM 825 O O . PHE A 1 106 ? -8.613 1.127 -6.227 1.00 67.44 106 PHE A O 1
ATOM 832 N N . PHE A 1 107 ? -7.396 0.839 -8.084 1.00 80.25 107 PHE A N 1
ATOM 833 C CA . PHE A 1 107 ? -6.432 -0.086 -7.458 1.00 80.25 107 PHE A CA 1
ATOM 834 C C . PHE A 1 107 ? -5.233 0.572 -6.770 1.00 80.25 107 PHE A C 1
ATOM 836 O O . PHE A 1 107 ? -4.460 -0.109 -6.104 1.00 80.25 107 PHE A O 1
ATOM 843 N N . LEU A 1 108 ? -5.059 1.888 -6.919 1.00 88.12 108 LEU A N 1
ATOM 844 C CA . LEU A 1 108 ? -3.918 2.609 -6.356 1.00 88.12 108 LEU A CA 1
ATOM 845 C C . LEU A 1 108 ? -4.371 3.807 -5.525 1.00 88.12 108 LEU A C 1
ATOM 847 O O . LEU A 1 108 ? -5.108 4.674 -6.006 1.00 88.12 108 LEU A O 1
ATOM 851 N N . THR A 1 109 ? -3.850 3.905 -4.302 1.00 89.81 109 THR A N 1
ATOM 852 C CA . THR A 1 109 ? -3.963 5.112 -3.477 1.00 89.81 109 THR A CA 1
ATOM 853 C C . THR A 1 109 ? -3.193 6.277 -4.106 1.00 89.81 109 THR A C 1
ATOM 855 O O . THR A 1 109 ? -2.299 6.097 -4.938 1.00 89.81 109 THR A O 1
ATOM 858 N N . ARG A 1 110 ? -3.507 7.510 -3.686 1.00 89.75 110 ARG A N 1
ATOM 859 C CA . ARG A 1 110 ? -2.793 8.711 -4.150 1.00 89.75 110 ARG A CA 1
ATOM 860 C C . ARG A 1 110 ? -1.287 8.629 -3.882 1.00 89.75 110 ARG A C 1
ATOM 862 O O . ARG A 1 110 ? -0.502 9.047 -4.732 1.00 89.75 110 ARG A O 1
ATOM 869 N N . ASP A 1 111 ? -0.898 8.097 -2.728 1.00 92.00 111 ASP A N 1
ATOM 870 C CA . ASP A 1 111 ? 0.506 7.971 -2.339 1.00 92.00 111 ASP A CA 1
ATOM 871 C C . ASP A 1 111 ? 1.241 6.975 -3.239 1.00 92.00 111 ASP A C 1
ATOM 873 O O . ASP A 1 111 ? 2.278 7.328 -3.801 1.00 92.00 111 ASP A O 1
ATOM 877 N N . LEU A 1 112 ? 0.651 5.799 -3.496 1.00 93.56 112 LEU A N 1
ATOM 878 C CA . LEU A 1 112 ? 1.214 4.821 -4.432 1.00 93.56 112 LEU A CA 1
ATOM 879 C C . LEU A 1 112 ? 1.360 5.411 -5.837 1.00 93.56 112 LEU A C 1
ATOM 881 O O . LEU A 1 112 ? 2.435 5.315 -6.428 1.00 93.56 112 LEU A O 1
ATOM 885 N N . LYS A 1 113 ? 0.329 6.099 -6.353 1.00 92.62 113 LYS A N 1
ATOM 886 C CA . LYS A 1 113 ? 0.400 6.772 -7.665 1.00 92.62 113 LYS A CA 1
ATOM 887 C C . LYS A 1 113 ? 1.521 7.810 -7.728 1.00 92.62 113 LYS A C 1
ATOM 889 O O . LYS A 1 113 ? 2.159 7.960 -8.766 1.00 92.62 113 LYS A O 1
ATOM 894 N N . ASN A 1 114 ? 1.773 8.540 -6.641 1.00 95.31 114 ASN A N 1
ATOM 895 C CA . ASN A 1 114 ? 2.863 9.515 -6.585 1.00 95.31 114 ASN A CA 1
ATOM 896 C C . ASN A 1 114 ? 4.242 8.851 -6.598 1.00 95.31 114 ASN A C 1
ATOM 898 O O . ASN A 1 114 ? 5.119 9.334 -7.313 1.00 95.31 114 ASN A O 1
ATOM 902 N N . LEU A 1 115 ? 4.428 7.759 -5.851 1.00 97.56 115 LEU A N 1
ATOM 903 C CA . LEU A 1 115 ? 5.685 7.006 -5.841 1.00 97.56 115 LEU A CA 1
ATOM 904 C C . LEU A 1 115 ? 5.967 6.379 -7.210 1.00 97.56 115 LEU A C 1
ATOM 906 O O . LEU A 1 115 ? 7.080 6.493 -7.722 1.00 97.56 115 LEU A O 1
ATOM 910 N N . LEU A 1 116 ? 4.951 5.780 -7.833 1.00 96.75 116 LEU A N 1
ATOM 911 C CA . LEU A 1 116 ? 5.047 5.203 -9.174 1.00 96.75 116 LEU A CA 1
ATOM 912 C C . LEU A 1 116 ? 5.397 6.269 -10.218 1.00 96.75 116 LEU A C 1
ATOM 914 O O . LEU A 1 116 ? 6.365 6.095 -10.953 1.00 96.75 116 LEU A O 1
ATOM 918 N N . ALA A 1 117 ? 4.709 7.415 -10.207 1.00 96.25 117 ALA A N 1
ATOM 919 C CA . ALA A 1 117 ? 5.032 8.535 -11.092 1.00 96.25 117 ALA A CA 1
ATOM 920 C C . ALA A 1 117 ? 6.465 9.044 -10.875 1.00 96.25 117 ALA A C 1
ATOM 922 O O . ALA A 1 117 ? 7.215 9.224 -11.828 1.00 96.25 117 ALA A O 1
ATOM 923 N N . GLN A 1 118 ? 6.894 9.222 -9.620 1.00 97.81 118 GLN A N 1
ATOM 924 C CA . GLN A 1 118 ? 8.273 9.612 -9.320 1.00 97.81 118 GLN A CA 1
ATOM 925 C C . GLN A 1 118 ? 9.281 8.588 -9.866 1.00 97.81 118 GLN A C 1
ATOM 927 O O . GLN A 1 118 ? 10.319 8.982 -10.399 1.00 97.81 118 GLN A O 1
ATOM 932 N N . CYS A 1 119 ? 8.983 7.291 -9.747 1.00 98.06 119 CYS A N 1
ATOM 933 C CA . CYS A 1 119 ? 9.837 6.207 -10.221 1.00 98.06 119 CYS A CA 1
ATOM 934 C C . CYS A 1 119 ? 9.921 6.154 -11.754 1.00 98.06 119 CYS A C 1
ATOM 936 O O . CYS A 1 119 ? 11.021 6.045 -12.293 1.00 98.06 119 CYS A O 1
ATOM 938 N N . PHE A 1 120 ? 8.789 6.270 -12.451 1.00 97.38 120 PHE A N 1
ATOM 939 C CA . PHE A 1 120 ? 8.688 6.072 -13.900 1.00 97.38 120 PHE A CA 1
ATOM 940 C C . PHE A 1 120 ? 8.879 7.340 -14.739 1.00 97.38 120 PHE A C 1
ATOM 942 O O . PHE A 1 120 ? 9.160 7.233 -15.931 1.00 97.38 120 PHE A O 1
ATOM 949 N N . GLU A 1 121 ? 8.801 8.527 -14.134 1.00 96.25 121 GLU A N 1
ATOM 950 C CA . GLU A 1 121 ? 9.067 9.803 -14.808 1.00 96.25 121 GLU A CA 1
ATOM 951 C C . GLU A 1 121 ? 10.521 10.247 -14.572 1.00 96.25 121 GLU A C 1
ATOM 953 O O . GLU A 1 121 ? 11.450 9.845 -15.275 1.00 96.25 121 GLU A O 1
ATOM 958 N N . GLU A 1 122 ? 10.759 11.080 -13.559 1.00 96.88 122 GLU A N 1
ATOM 959 C CA . GLU A 1 122 ? 12.087 11.623 -13.272 1.00 96.88 122 GLU A CA 1
ATOM 960 C C . GLU A 1 122 ? 13.069 10.522 -12.833 1.00 96.88 122 GLU A C 1
ATOM 962 O O . GLU A 1 122 ? 14.223 10.529 -13.264 1.00 96.88 122 GLU A O 1
ATOM 967 N N . GLY A 1 123 ? 12.606 9.545 -12.043 1.00 97.00 123 GLY A N 1
ATOM 968 C CA . GLY A 1 123 ? 13.390 8.399 -11.569 1.00 97.00 123 GLY A CA 1
ATOM 969 C C . GLY A 1 123 ? 13.797 7.410 -12.666 1.00 97.00 123 GLY A C 1
ATOM 970 O O . GLY A 1 123 ? 14.778 6.677 -12.516 1.00 97.00 123 GLY A O 1
ATOM 971 N N . LYS A 1 124 ? 13.087 7.405 -13.799 1.00 95.44 124 LYS A N 1
ATOM 972 C CA . LYS A 1 124 ? 13.442 6.599 -14.971 1.00 95.44 124 LYS A CA 1
ATOM 973 C C . LYS A 1 124 ? 14.697 7.149 -15.649 1.00 95.44 124 LYS A C 1
ATOM 975 O O . LYS A 1 124 ? 15.514 6.373 -16.131 1.00 95.44 124 LYS A O 1
ATOM 980 N N . LYS A 1 125 ? 14.856 8.478 -15.669 1.00 93.06 125 LYS A N 1
ATOM 981 C CA . LYS A 1 125 ? 16.008 9.175 -16.271 1.00 93.06 125 LYS A CA 1
ATOM 982 C C . LYS A 1 125 ? 17.177 9.327 -15.298 1.00 93.06 125 LYS A C 1
ATOM 984 O O . LYS A 1 125 ? 18.325 9.319 -15.725 1.00 93.06 125 LYS A O 1
ATOM 989 N N . ASP A 1 126 ? 16.879 9.497 -14.014 1.00 95.06 126 ASP A N 1
ATOM 990 C CA . ASP A 1 126 ? 17.859 9.705 -12.951 1.00 95.06 126 ASP A CA 1
ATOM 991 C C . ASP A 1 126 ? 17.571 8.746 -11.782 1.00 95.06 126 ASP A C 1
ATOM 993 O O . ASP A 1 126 ? 16.660 9.008 -10.989 1.00 95.06 126 ASP A O 1
ATOM 997 N N . PRO A 1 127 ? 18.336 7.644 -11.641 1.00 95.12 127 PRO A N 1
ATOM 998 C CA . PRO A 1 127 ? 18.121 6.660 -10.583 1.00 95.12 127 PRO A CA 1
ATOM 999 C C . PRO A 1 127 ? 18.110 7.247 -9.166 1.00 95.12 127 PRO A C 1
ATOM 1001 O O . PRO A 1 127 ? 17.409 6.722 -8.302 1.00 95.12 127 PRO A O 1
ATOM 1004 N N . LEU A 1 128 ? 18.823 8.355 -8.918 1.00 96.00 128 LEU A N 1
ATOM 1005 C CA . LEU A 1 128 ? 18.881 9.001 -7.601 1.00 96.00 128 LEU A CA 1
ATOM 1006 C C . LEU A 1 128 ? 17.581 9.720 -7.224 1.00 96.00 128 LEU A C 1
ATOM 1008 O O . LEU A 1 128 ? 17.369 10.034 -6.054 1.00 96.00 128 LEU A O 1
ATOM 1012 N N . LYS A 1 129 ? 16.699 9.978 -8.197 1.00 97.50 129 LYS A N 1
ATOM 1013 C CA . LYS A 1 129 ? 15.374 10.562 -7.959 1.00 97.50 129 LYS A CA 1
ATOM 1014 C C . LYS A 1 129 ? 14.296 9.519 -7.675 1.00 97.50 129 LYS A C 1
ATOM 1016 O O . LYS A 1 129 ? 13.160 9.911 -7.400 1.00 97.50 129 LYS A O 1
ATOM 1021 N N . ARG A 1 130 ? 14.605 8.220 -7.753 1.00 97.50 130 ARG A N 1
ATOM 1022 C CA . ARG A 1 130 ? 13.636 7.157 -7.455 1.00 97.50 130 ARG A CA 1
ATOM 1023 C C . ARG A 1 130 ? 13.207 7.210 -5.986 1.00 97.50 130 ARG A C 1
ATOM 1025 O O . ARG A 1 130 ? 14.015 7.567 -5.127 1.00 97.50 130 ARG A O 1
ATOM 1032 N N . PRO A 1 131 ? 11.959 6.829 -5.670 1.00 97.31 131 PRO A N 1
ATOM 1033 C CA . PRO A 1 131 ? 11.599 6.537 -4.294 1.00 97.31 131 PRO A CA 1
ATOM 1034 C C . PRO A 1 131 ? 12.429 5.372 -3.755 1.00 97.31 131 PRO A C 1
ATOM 1036 O O . PRO A 1 131 ? 12.912 4.538 -4.516 1.00 97.31 131 PRO A O 1
ATOM 1039 N N . THR A 1 132 ? 12.571 5.295 -2.438 1.00 95.19 132 THR A N 1
ATOM 1040 C CA . THR A 1 132 ? 13.249 4.176 -1.781 1.00 95.19 132 THR A CA 1
ATOM 1041 C C . THR A 1 132 ? 12.270 3.024 -1.532 1.00 95.19 132 THR A C 1
ATOM 1043 O O . THR A 1 132 ? 11.069 3.244 -1.371 1.00 95.19 132 THR A O 1
ATOM 1046 N N . MET A 1 133 ? 12.773 1.788 -1.442 1.00 94.38 133 MET A N 1
ATOM 1047 C CA . MET A 1 133 ? 11.944 0.617 -1.103 1.00 94.38 133 MET A CA 1
ATOM 1048 C C . MET A 1 133 ? 11.136 0.783 0.199 1.00 94.38 133 MET A C 1
ATOM 1050 O O . MET A 1 133 ? 9.960 0.428 0.190 1.00 94.38 133 MET A O 1
ATOM 1054 N N . PRO A 1 134 ? 11.670 1.375 1.291 1.00 93.12 134 PRO A N 1
ATOM 1055 C CA . PRO A 1 134 ? 10.873 1.650 2.488 1.00 93.12 134 PRO A CA 1
ATOM 1056 C C . PRO A 1 134 ? 9.634 2.522 2.248 1.00 93.12 134 PRO A C 1
ATOM 1058 O O . PRO A 1 134 ? 8.611 2.281 2.878 1.00 93.12 134 PRO A O 1
ATOM 1061 N N . LEU A 1 135 ? 9.686 3.490 1.322 1.00 94.75 135 LEU A N 1
ATOM 1062 C CA . LEU A 1 135 ? 8.511 4.302 0.980 1.00 94.75 135 LEU A CA 1
ATOM 1063 C C . LEU A 1 135 ? 7.449 3.477 0.248 1.00 94.75 135 LEU A C 1
ATOM 1065 O O . LEU A 1 135 ? 6.258 3.655 0.494 1.00 94.75 135 LEU A O 1
ATOM 1069 N N . PHE A 1 136 ? 7.868 2.553 -0.623 1.00 95.62 136 PHE A N 1
ATOM 1070 C CA . PHE A 1 136 ? 6.944 1.609 -1.250 1.00 95.62 136 PHE A CA 1
ATOM 1071 C C . PHE A 1 136 ? 6.308 0.668 -0.225 1.00 95.62 136 PHE A C 1
ATOM 1073 O O . PHE A 1 136 ? 5.092 0.514 -0.249 1.00 95.62 136 PHE A O 1
ATOM 1080 N N . ILE A 1 137 ? 7.099 0.089 0.686 1.00 92.25 137 ILE A N 1
ATOM 1081 C CA . ILE A 1 137 ? 6.594 -0.767 1.773 1.00 92.25 137 ILE A CA 1
ATOM 1082 C C . ILE A 1 137 ? 5.564 0.005 2.596 1.00 92.25 137 ILE A C 1
ATOM 1084 O O . ILE A 1 137 ? 4.437 -0.449 2.748 1.00 92.25 137 ILE A O 1
ATOM 1088 N N . GLU A 1 138 ? 5.908 1.212 3.051 1.00 91.69 138 GLU A N 1
ATOM 1089 C CA . GLU A 1 138 ? 4.991 2.038 3.835 1.00 91.69 138 GLU A CA 1
ATOM 1090 C C . GLU A 1 138 ? 3.693 2.346 3.090 1.00 91.69 138 GLU A C 1
ATOM 1092 O O . GLU A 1 138 ? 2.610 2.264 3.671 1.00 91.69 138 GLU A O 1
ATOM 1097 N N . SER A 1 139 ? 3.781 2.701 1.809 1.00 93.56 139 SER A N 1
ATOM 1098 C CA . SER A 1 139 ? 2.603 3.056 1.024 1.00 93.56 139 SER A CA 1
ATOM 1099 C C . SER A 1 139 ? 1.715 1.846 0.714 1.00 93.56 139 SER A C 1
ATOM 1101 O O . SER A 1 139 ? 0.492 1.983 0.733 1.00 93.56 139 SER A O 1
ATOM 1103 N N . LEU A 1 140 ? 2.302 0.666 0.488 1.00 93.19 140 LEU A N 1
ATOM 1104 C CA . LEU A 1 140 ? 1.572 -0.590 0.281 1.00 93.19 140 LEU A CA 1
ATOM 1105 C C . LEU A 1 140 ? 0.893 -1.072 1.569 1.00 93.19 140 LEU A C 1
ATOM 1107 O O . LEU A 1 140 ? -0.289 -1.406 1.528 1.00 93.19 140 LEU A O 1
ATOM 1111 N N . GLU A 1 141 ? 1.589 -1.030 2.709 1.00 90.88 141 GLU A N 1
ATOM 1112 C CA . GLU A 1 141 ? 1.009 -1.351 4.022 1.00 90.88 141 GLU A CA 1
ATOM 1113 C C . GLU A 1 141 ? -0.130 -0.389 4.368 1.00 90.88 141 GLU A C 1
ATOM 1115 O O . GLU A 1 141 ? -1.231 -0.794 4.724 1.00 90.88 141 GLU A O 1
ATOM 1120 N N . LYS A 1 142 ? 0.069 0.918 4.169 1.00 92.00 142 LYS A N 1
ATOM 1121 C CA . LYS A 1 142 ? -1.017 1.887 4.360 1.00 92.00 142 LYS A CA 1
ATOM 1122 C C . LYS A 1 142 ? -2.177 1.648 3.410 1.00 92.00 142 LYS A C 1
ATOM 1124 O O . LYS A 1 142 ? -3.304 1.920 3.800 1.00 92.00 142 LYS A O 1
ATOM 1129 N N . ALA A 1 143 ? -1.936 1.209 2.178 1.00 92.44 143 ALA A N 1
ATOM 1130 C CA . ALA A 1 143 ? -3.008 0.912 1.240 1.00 92.44 143 ALA A CA 1
ATOM 1131 C C . ALA A 1 143 ? -3.809 -0.325 1.674 1.00 92.44 143 ALA A C 1
ATOM 1133 O O . ALA A 1 143 ? -5.035 -0.280 1.613 1.00 92.44 143 ALA A O 1
ATOM 1134 N N . SER A 1 144 ? -3.150 -1.388 2.150 1.00 91.62 144 SER A N 1
ATOM 1135 C CA . SER A 1 144 ? -3.810 -2.640 2.552 1.00 91.62 144 SER A CA 1
ATOM 1136 C C . SER A 1 144 ? -4.807 -2.440 3.701 1.00 91.62 144 SER A C 1
ATOM 1138 O O . SER A 1 144 ? -5.890 -3.021 3.682 1.00 91.62 144 SER A O 1
ATOM 1140 N N . LEU A 1 145 ? -4.503 -1.537 4.639 1.00 92.75 145 LEU A N 1
ATOM 1141 C CA . LEU A 1 145 ? -5.369 -1.198 5.776 1.00 92.75 145 LEU A CA 1
ATOM 1142 C C . LEU A 1 145 ? -6.674 -0.489 5.388 1.00 92.75 145 LEU A C 1
ATOM 1144 O O . LEU A 1 145 ? -7.563 -0.352 6.223 1.00 92.75 145 LEU A O 1
ATOM 1148 N N . GLN A 1 146 ? -6.788 0.008 4.157 1.00 92.38 146 GLN A N 1
ATOM 1149 C CA . GLN A 1 146 ? -7.893 0.874 3.727 1.00 92.38 146 GLN A CA 1
ATOM 1150 C C . GLN A 1 146 ? -8.923 0.145 2.866 1.00 92.38 146 GLN A C 1
ATOM 1152 O O . GLN A 1 146 ? -9.805 0.787 2.289 1.00 92.38 146 GLN A O 1
ATOM 1157 N N . VAL A 1 147 ? -8.790 -1.175 2.748 1.00 91.00 147 VAL A N 1
ATOM 1158 C CA . VAL A 1 147 ? -9.559 -2.000 1.826 1.00 91.00 147 VAL A CA 1
ATOM 1159 C C . VAL A 1 147 ? -10.749 -2.645 2.532 1.00 91.00 147 VAL A C 1
ATOM 1161 O O . VAL A 1 147 ? -10.618 -3.252 3.588 1.00 91.00 147 VAL A O 1
ATOM 1164 N N . LEU A 1 148 ? -11.915 -2.547 1.903 1.00 90.75 148 LEU A N 1
ATOM 1165 C CA . LEU A 1 148 ? -13.135 -3.253 2.279 1.00 90.75 148 LEU A CA 1
ATOM 1166 C C . LEU A 1 148 ? -13.473 -4.310 1.230 1.00 90.75 148 LEU A C 1
ATOM 1168 O O . LEU A 1 148 ? -13.228 -4.101 0.042 1.00 90.75 148 LEU A O 1
ATOM 1172 N N . GLU A 1 149 ? -14.095 -5.406 1.657 1.00 90.56 149 GLU A N 1
ATOM 1173 C CA . GLU A 1 149 ? -14.610 -6.453 0.771 1.00 90.56 149 GLU A CA 1
ATOM 1174 C C . GLU A 1 149 ? -16.131 -6.340 0.624 1.00 90.56 149 GLU A C 1
ATOM 1176 O O . GLU A 1 149 ? -16.860 -6.135 1.597 1.00 90.56 149 GLU A O 1
ATOM 1181 N N . CYS A 1 150 ? -16.630 -6.490 -0.603 1.00 89.38 150 CYS A N 1
ATOM 1182 C CA . CYS A 1 150 ? -18.062 -6.530 -0.862 1.00 89.38 150 CYS A CA 1
ATOM 1183 C C . CYS A 1 150 ? -18.679 -7.887 -0.544 1.00 89.38 150 CYS A C 1
ATOM 1185 O O . CYS A 1 150 ? -18.376 -8.864 -1.213 1.00 89.38 150 CYS A O 1
ATOM 1187 N N . GLU A 1 151 ? -19.664 -7.934 0.351 1.00 88.69 151 GLU A N 1
ATOM 1188 C CA . GLU A 1 151 ? -20.415 -9.171 0.618 1.00 88.69 151 GLU A CA 1
ATOM 1189 C C . GLU A 1 151 ? -21.235 -9.665 -0.591 1.00 88.69 151 GLU A C 1
ATOM 1191 O O . GLU A 1 151 ? -21.597 -10.837 -0.655 1.00 88.69 151 GLU A O 1
ATOM 1196 N N . ASN A 1 152 ? -21.540 -8.790 -1.557 1.00 90.75 152 ASN A N 1
ATOM 1197 C CA . ASN A 1 152 ? -22.350 -9.142 -2.728 1.00 90.75 152 ASN A CA 1
ATOM 1198 C C . ASN A 1 152 ? -21.514 -9.646 -3.916 1.00 90.75 152 ASN A C 1
ATOM 1200 O O . ASN A 1 152 ? -21.895 -10.617 -4.563 1.00 90.75 152 ASN A O 1
ATOM 1204 N N . CYS A 1 153 ? -20.402 -8.976 -4.239 1.00 91.00 153 CYS A N 1
ATOM 1205 C CA . CYS A 1 153 ? -19.576 -9.323 -5.404 1.00 91.00 153 CYS A CA 1
ATOM 1206 C C . CYS A 1 153 ? -18.148 -9.770 -5.067 1.00 91.00 153 CYS A C 1
ATOM 1208 O O . CYS A 1 153 ? -17.382 -10.032 -5.991 1.00 91.00 153 CYS A O 1
ATOM 1210 N N . SER A 1 154 ? -17.778 -9.817 -3.784 1.00 90.56 154 SER A N 1
ATOM 1211 C CA . SER A 1 154 ? -16.442 -10.176 -3.272 1.00 90.56 154 SER A CA 1
ATOM 1212 C C . SER A 1 154 ? -15.284 -9.322 -3.796 1.00 90.56 154 SER A C 1
ATOM 1214 O O . SER A 1 154 ? -14.122 -9.615 -3.532 1.00 90.56 154 SER A O 1
ATOM 1216 N N . MET A 1 155 ? -15.576 -8.239 -4.521 1.00 88.81 155 MET A N 1
ATOM 1217 C CA . MET A 1 155 ? -14.556 -7.292 -4.951 1.00 88.81 155 MET A CA 1
ATOM 1218 C C . MET A 1 155 ? -14.140 -6.389 -3.800 1.00 88.81 155 MET A C 1
ATOM 1220 O O . MET A 1 155 ? -14.956 -6.005 -2.955 1.00 88.81 155 MET A O 1
ATOM 1224 N N . THR A 1 156 ? -12.871 -6.004 -3.826 1.00 87.81 156 THR A N 1
ATOM 1225 C CA . THR A 1 156 ? -12.263 -5.115 -2.848 1.00 87.81 156 THR A CA 1
ATOM 1226 C C . THR A 1 156 ? -12.120 -3.690 -3.373 1.00 87.81 156 THR A C 1
ATOM 1228 O O . THR A 1 156 ? -11.944 -3.452 -4.570 1.00 87.81 156 THR A O 1
ATOM 1231 N N . TYR A 1 157 ? -12.229 -2.713 -2.477 1.00 87.25 157 TYR A N 1
ATOM 1232 C CA . TYR A 1 157 ? -12.153 -1.288 -2.805 1.00 87.25 157 TYR A CA 1
ATOM 1233 C C . TYR A 1 157 ? -11.699 -0.476 -1.591 1.00 87.25 157 TYR A C 1
ATOM 1235 O O . TYR A 1 157 ? -11.841 -0.917 -0.452 1.00 87.25 157 TYR A O 1
ATOM 1243 N N . TYR A 1 158 ? -11.175 0.724 -1.828 1.00 89.12 158 TYR A N 1
ATOM 1244 C CA . TYR A 1 158 ? -10.792 1.627 -0.746 1.00 89.12 158 TYR A CA 1
ATOM 1245 C C . TYR A 1 158 ? -12.016 2.290 -0.104 1.00 89.12 158 TYR A C 1
ATOM 1247 O O . TYR A 1 158 ? -12.863 2.838 -0.812 1.00 89.12 158 TYR A O 1
ATOM 1255 N N . ASP A 1 159 ? -12.096 2.311 1.234 1.00 89.25 159 ASP A N 1
ATOM 1256 C CA . ASP A 1 159 ? -13.209 2.995 1.918 1.00 89.25 159 ASP A CA 1
ATOM 1257 C C . ASP A 1 159 ? -13.187 4.510 1.667 1.00 89.25 159 ASP A C 1
ATOM 1259 O O . ASP A 1 159 ? -14.234 5.119 1.416 1.00 89.25 159 ASP A O 1
ATOM 1263 N N . ARG A 1 160 ? -11.984 5.100 1.699 1.00 84.69 160 ARG A N 1
ATOM 1264 C CA . ARG A 1 160 ? -11.710 6.503 1.370 1.00 84.69 160 ARG A CA 1
ATOM 1265 C C . ARG A 1 160 ? -11.163 6.605 -0.053 1.00 84.69 160 ARG A C 1
ATOM 1267 O O . ARG A 1 160 ? -9.953 6.610 -0.267 1.00 84.69 160 ARG A O 1
ATOM 1274 N N . ASP A 1 161 ? -12.047 6.722 -1.035 1.00 71.81 161 ASP A N 1
ATOM 1275 C CA . ASP A 1 161 ? -11.645 7.177 -2.367 1.00 71.81 161 ASP A CA 1
ATOM 1276 C C . ASP A 1 161 ? -11.637 8.713 -2.382 1.00 71.81 161 ASP A C 1
ATOM 1278 O O . ASP A 1 161 ? -12.679 9.363 -2.322 1.00 71.81 161 ASP A O 1
ATOM 1282 N N . TYR A 1 162 ? -10.447 9.313 -2.458 1.00 58.03 162 TYR A N 1
ATOM 1283 C CA . TYR A 1 162 ? -10.273 10.772 -2.454 1.00 58.03 162 TYR A CA 1
ATOM 1284 C C . TYR A 1 162 ? -10.993 11.489 -3.600 1.00 58.03 162 TYR A C 1
ATOM 1286 O O . TYR A 1 162 ? -11.198 12.700 -3.525 1.00 58.03 162 TYR A O 1
ATOM 1294 N N . ASN A 1 163 ? -11.356 10.770 -4.663 1.00 57.16 163 ASN A N 1
ATOM 1295 C CA . ASN A 1 163 ? -12.042 11.362 -5.801 1.00 57.16 163 ASN A CA 1
ATOM 1296 C C . ASN A 1 163 ? -13.566 11.238 -5.702 1.00 57.16 163 ASN A C 1
ATOM 1298 O O . ASN A 1 163 ? -14.260 11.898 -6.479 1.00 57.16 163 ASN A O 1
ATOM 1302 N N . ARG A 1 164 ? -14.095 10.388 -4.805 1.00 60.97 164 ARG A N 1
ATOM 1303 C CA . ARG A 1 164 ? -15.525 10.054 -4.726 1.00 60.97 164 ARG A CA 1
ATOM 1304 C C . ARG A 1 164 ? -15.922 9.567 -3.328 1.00 60.97 164 ARG A C 1
ATOM 1306 O O . ARG A 1 164 ? -15.482 8.520 -2.865 1.00 60.97 164 ARG A O 1
ATOM 1313 N N . GLU A 1 165 ? -16.849 10.276 -2.692 1.00 59.66 165 GLU A N 1
ATOM 1314 C CA . GLU A 1 165 ? -17.550 9.772 -1.509 1.00 59.66 165 GLU A CA 1
ATOM 1315 C C . GLU A 1 165 ? -18.580 8.726 -1.943 1.00 59.66 165 GLU A C 1
ATOM 1317 O O . GLU A 1 165 ? -19.724 9.024 -2.281 1.00 59.66 165 GLU A O 1
ATOM 1322 N N . TRP A 1 166 ? -18.146 7.474 -2.002 1.00 63.59 166 TRP A N 1
ATOM 1323 C CA . TRP A 1 166 ? -19.028 6.363 -2.312 1.00 63.59 166 TRP A CA 1
ATOM 1324 C C . TRP A 1 166 ? -19.830 5.965 -1.063 1.00 63.59 166 TRP A C 1
ATOM 1326 O O . TRP A 1 166 ? -19.250 5.491 -0.089 1.00 63.59 166 TRP A O 1
ATOM 1336 N N . GLU A 1 167 ? -21.159 6.093 -1.083 1.00 68.69 167 GLU A N 1
ATOM 1337 C CA . GLU A 1 167 ? -22.037 5.337 -0.161 1.00 68.69 167 GLU A CA 1
ATOM 1338 C C . GLU A 1 167 ? -22.359 3.925 -0.694 1.00 68.69 167 GLU A C 1
ATOM 1340 O O . GLU A 1 167 ? -22.957 3.099 0.003 1.00 68.69 167 GLU A O 1
ATOM 1345 N N . ILE A 1 168 ? -21.933 3.635 -1.927 1.00 76.69 168 ILE A N 1
ATOM 1346 C CA . ILE A 1 168 ? -22.200 2.393 -2.655 1.00 76.69 168 ILE A CA 1
ATOM 1347 C C . ILE A 1 168 ? -20.920 1.779 -3.233 1.00 76.69 168 ILE A C 1
ATOM 1349 O O . ILE A 1 168 ? -19.972 2.486 -3.552 1.00 76.69 168 ILE A O 1
ATOM 1353 N N . PHE A 1 169 ? -20.877 0.462 -3.388 1.00 79.00 169 PHE A N 1
ATOM 1354 C CA . PHE A 1 169 ? -19.738 -0.250 -3.961 1.00 79.00 169 PHE A CA 1
ATOM 1355 C C . PHE A 1 169 ? -19.533 0.102 -5.446 1.00 79.00 169 PHE A C 1
ATOM 1357 O O . PHE A 1 169 ? -20.482 -0.024 -6.219 1.00 79.00 169 PHE A O 1
ATOM 1364 N N . PRO A 1 170 ? -18.301 0.419 -5.894 1.00 80.50 170 PRO A N 1
ATOM 1365 C CA . PRO A 1 170 ? -18.046 0.906 -7.256 1.00 80.50 170 PRO A CA 1
ATOM 1366 C C . PRO A 1 170 ? -18.278 -0.140 -8.360 1.00 80.50 170 PRO A C 1
ATOM 1368 O O . PRO A 1 170 ? -18.334 0.214 -9.534 1.00 80.50 170 PRO A O 1
ATOM 1371 N N . TYR A 1 171 ? -18.390 -1.423 -8.000 1.00 83.38 171 TYR A N 1
ATOM 1372 C CA . TYR A 1 171 ? -18.510 -2.527 -8.959 1.00 83.38 171 TYR A CA 1
ATOM 1373 C C . TYR A 1 171 ? -19.928 -3.082 -9.112 1.00 83.38 171 TYR A C 1
ATOM 1375 O O . TYR A 1 171 ? -20.232 -3.687 -10.136 1.00 83.38 171 TYR A O 1
ATOM 1383 N N . CYS A 1 172 ? -20.777 -2.959 -8.088 1.00 87.25 172 CYS A N 1
ATOM 1384 C CA . CYS A 1 172 ? -22.106 -3.581 -8.088 1.00 87.25 172 CYS A CA 1
ATOM 1385 C C . CYS A 1 172 ? -23.204 -2.730 -7.437 1.00 87.25 172 CYS A C 1
ATOM 1387 O O . CYS A 1 172 ? -24.298 -3.242 -7.207 1.00 87.25 172 CYS A O 1
ATOM 1389 N N . ASP A 1 173 ? -22.908 -1.471 -7.100 1.00 84.06 173 ASP A N 1
ATOM 1390 C CA . ASP A 1 173 ? -23.833 -0.500 -6.501 1.00 84.06 173 ASP A CA 1
ATOM 1391 C C . ASP A 1 173 ? -24.503 -0.949 -5.185 1.00 84.06 173 ASP A C 1
ATOM 1393 O O . ASP A 1 173 ? -25.456 -0.324 -4.711 1.00 84.06 173 ASP A O 1
ATOM 1397 N N . ALA A 1 174 ? -24.009 -2.019 -4.550 1.00 87.56 174 ALA A N 1
ATOM 1398 C CA . ALA A 1 174 ? -24.458 -2.436 -3.225 1.00 87.56 174 ALA A CA 1
ATOM 1399 C C . ALA A 1 174 ? -24.161 -1.337 -2.188 1.00 87.56 174 ALA A C 1
ATOM 1401 O O . ALA A 1 174 ? -23.269 -0.516 -2.381 1.00 87.56 174 ALA A O 1
ATOM 1402 N N . LYS A 1 175 ? -24.876 -1.310 -1.061 1.00 87.62 175 LYS A N 1
ATOM 1403 C CA . LYS A 1 175 ? -24.584 -0.358 0.026 1.00 87.62 175 LYS A CA 1
ATOM 1404 C C . LYS A 1 175 ? -23.330 -0.764 0.782 1.00 87.62 175 LYS A C 1
ATOM 1406 O O . LYS A 1 175 ? -23.150 -1.957 1.008 1.00 87.62 175 LYS A O 1
ATOM 1411 N N . LYS A 1 176 ? -22.534 0.211 1.237 1.00 87.44 176 LYS A N 1
ATOM 1412 C CA . LYS A 1 176 ? -21.398 -0.054 2.134 1.00 87.44 176 LYS A CA 1
ATOM 1413 C C . LYS A 1 176 ? -21.833 -0.871 3.368 1.00 87.44 176 LYS A C 1
ATOM 1415 O O . LYS A 1 176 ? -22.902 -0.592 3.920 1.00 87.44 176 LYS A O 1
ATOM 1420 N N . PRO A 1 177 ? -21.029 -1.856 3.801 1.00 89.62 177 PRO A N 1
ATOM 1421 C CA . PRO A 1 177 ? -21.342 -2.682 4.954 1.00 89.62 177 PRO A CA 1
ATOM 1422 C C . PRO A 1 177 ? -21.093 -1.898 6.245 1.00 89.62 177 PRO A C 1
ATOM 1424 O O . PRO A 1 177 ? -20.389 -0.881 6.249 1.00 89.62 177 PRO A O 1
ATOM 1427 N N . ILE A 1 178 ? -21.644 -2.407 7.349 1.00 91.88 178 ILE A N 1
ATOM 1428 C CA . ILE A 1 178 ? -21.229 -1.959 8.681 1.00 91.88 178 ILE A CA 1
ATOM 1429 C C . ILE A 1 178 ? -19.752 -2.313 8.831 1.00 91.88 178 ILE A C 1
ATOM 1431 O O . ILE A 1 178 ? -19.337 -3.434 8.523 1.00 91.88 178 ILE A O 1
ATOM 1435 N N . ARG A 1 179 ? -18.955 -1.361 9.299 1.00 93.31 179 ARG A N 1
ATOM 1436 C CA . ARG A 1 179 ? -17.499 -1.503 9.350 1.00 93.31 179 ARG A CA 1
ATOM 1437 C C . ARG A 1 179 ? -16.920 -0.913 10.618 1.00 93.31 179 ARG A C 1
ATOM 1439 O O . ARG A 1 179 ? -17.500 -0.019 11.229 1.00 93.31 179 ARG A O 1
ATOM 1446 N N . LEU A 1 180 ? -15.752 -1.404 11.003 1.00 95.69 180 LEU A N 1
ATOM 1447 C CA . LEU A 1 180 ? -14.943 -0.761 12.024 1.00 95.69 180 LEU A CA 1
ATOM 1448 C C . LEU A 1 180 ? -13.932 0.148 11.337 1.00 95.69 180 LEU A C 1
ATOM 1450 O O . LEU A 1 180 ? -13.238 -0.272 10.416 1.00 95.69 180 LEU A O 1
ATOM 1454 N N . VAL A 1 181 ? -13.839 1.382 11.811 1.00 95.69 181 VAL A N 1
ATOM 1455 C CA . VAL A 1 181 ? -12.827 2.348 11.398 1.00 95.69 181 VAL A CA 1
ATOM 1456 C C . VAL A 1 181 ? -11.923 2.629 12.588 1.00 95.69 181 VAL A C 1
ATOM 1458 O O . VAL A 1 181 ? -12.411 2.996 13.656 1.00 95.69 181 VAL A O 1
ATOM 1461 N N . ALA A 1 182 ? -10.610 2.520 12.396 1.00 96.69 182 ALA A N 1
ATOM 1462 C CA . ALA A 1 182 ? -9.615 2.961 13.365 1.00 96.69 182 ALA A CA 1
ATOM 1463 C C . ALA A 1 182 ? -8.630 3.931 12.709 1.00 96.69 182 ALA A C 1
ATOM 1465 O O . ALA A 1 182 ? -8.015 3.622 11.695 1.00 96.69 182 ALA A O 1
ATOM 1466 N N . THR A 1 183 ? -8.475 5.125 13.274 1.00 96.94 183 THR A N 1
ATOM 1467 C CA . THR A 1 183 ? -7.537 6.137 12.765 1.00 96.94 183 THR A CA 1
ATOM 1468 C C . THR A 1 183 ? -6.488 6.443 13.819 1.00 96.94 183 THR A C 1
ATOM 1470 O O . THR A 1 183 ? -6.835 6.788 14.949 1.00 96.94 183 THR A O 1
ATOM 1473 N N . SER A 1 184 ? -5.214 6.321 13.450 1.00 96.38 184 SER A N 1
ATOM 1474 C CA . SER A 1 184 ? -4.072 6.589 14.321 1.00 96.38 184 SER A CA 1
ATOM 1475 C C . SER A 1 184 ? -3.468 7.962 14.041 1.00 96.38 184 SER A C 1
ATOM 1477 O O . SER A 1 184 ? -3.252 8.342 12.887 1.00 96.38 184 SER A O 1
ATOM 1479 N N . TYR A 1 185 ? -3.166 8.694 15.111 1.00 95.88 185 TYR A N 1
ATOM 1480 C CA . TYR A 1 185 ? -2.570 10.021 15.081 1.00 95.88 185 TYR A CA 1
ATOM 1481 C C . TYR A 1 185 ? -1.277 10.055 15.892 1.00 95.88 185 TYR A C 1
ATOM 1483 O O . TYR A 1 185 ? -1.257 9.643 17.050 1.00 95.88 185 TYR A O 1
ATOM 1491 N N . TYR A 1 186 ? -0.232 10.658 15.331 1.00 92.94 186 TYR A N 1
ATOM 1492 C CA . TYR A 1 186 ? 1.019 10.961 16.022 1.00 92.94 186 TYR A CA 1
ATOM 1493 C C . TYR A 1 186 ? 1.293 12.458 15.917 1.00 92.94 186 TYR A C 1
ATOM 1495 O O . TYR A 1 186 ? 1.215 13.041 14.838 1.00 92.94 186 TYR A O 1
ATOM 1503 N N . GLN A 1 187 ? 1.552 13.119 17.049 1.00 91.31 187 GLN A N 1
ATOM 1504 C CA . GLN A 1 187 ? 1.738 14.581 17.109 1.00 91.31 187 GLN A CA 1
ATOM 1505 C C . GLN A 1 187 ? 0.621 15.392 16.408 1.00 91.31 187 GLN A C 1
ATOM 1507 O O . GLN A 1 187 ? 0.869 16.472 15.880 1.00 91.31 187 GLN A O 1
ATOM 1512 N N . LYS A 1 188 ? -0.629 14.900 16.465 1.00 90.44 188 LYS A N 1
ATOM 1513 C CA . LYS A 1 188 ? -1.838 15.467 15.820 1.00 90.44 188 LYS A CA 1
ATOM 1514 C C . LYS A 1 188 ? -1.918 15.314 14.295 1.00 90.44 188 LYS A C 1
ATOM 1516 O O . LYS A 1 188 ? -2.892 15.781 13.711 1.00 90.44 188 LYS A O 1
ATOM 1521 N N . SER A 1 189 ? -0.960 14.643 13.668 1.00 94.00 189 SER A N 1
ATOM 1522 C CA . SER A 1 189 ? -1.042 14.251 12.261 1.00 94.00 189 SER A CA 1
ATOM 1523 C C . SER A 1 189 ? -1.627 12.850 12.155 1.00 94.00 189 SER A C 1
ATOM 1525 O O . SER A 1 189 ? -1.231 11.967 12.913 1.00 94.00 189 SER A O 1
ATOM 1527 N N . GLU A 1 190 ? -2.568 12.648 11.234 1.00 94.31 190 GLU A N 1
ATOM 1528 C CA . GLU A 1 190 ? -3.030 11.305 10.869 1.00 94.31 190 GLU A CA 1
ATOM 1529 C C . GLU A 1 190 ? -1.866 10.528 10.243 1.00 94.31 190 GLU A C 1
ATOM 1531 O O . GLU A 1 190 ? -1.150 11.064 9.395 1.00 94.31 190 GLU A O 1
ATOM 1536 N N . VAL A 1 191 ? -1.658 9.289 10.689 1.00 93.44 191 VAL A N 1
ATOM 1537 C CA . VAL A 1 191 ? -0.536 8.443 10.246 1.00 93.44 191 VAL A CA 1
ATOM 1538 C C . VAL A 1 191 ? -1.031 7.169 9.577 1.00 93.44 191 VAL A C 1
ATOM 1540 O O . VAL A 1 191 ? -0.487 6.773 8.547 1.00 93.44 191 VAL A O 1
ATOM 1543 N N . PHE A 1 192 ? -2.076 6.560 10.144 1.00 94.50 192 PHE A N 1
ATOM 1544 C CA . PHE A 1 192 ? -2.685 5.333 9.639 1.00 94.50 192 PHE A CA 1
ATOM 1545 C C . PHE A 1 192 ? -4.204 5.432 9.683 1.00 94.50 192 PHE A C 1
ATOM 1547 O O . PHE A 1 192 ? -4.782 5.918 10.659 1.00 94.50 192 PHE A O 1
ATOM 1554 N N . TYR A 1 193 ? -4.832 4.915 8.635 1.00 95.19 193 TYR A N 1
ATOM 1555 C CA . TYR A 1 193 ? -6.267 4.726 8.533 1.00 95.19 193 TYR A CA 1
ATOM 1556 C C . TYR A 1 193 ? -6.523 3.242 8.284 1.00 95.19 193 TYR A C 1
ATOM 1558 O O . TYR A 1 193 ? -6.040 2.693 7.299 1.00 95.19 193 TYR A O 1
ATOM 1566 N N . PHE A 1 194 ? -7.237 2.606 9.205 1.00 95.50 194 PHE A N 1
ATOM 1567 C CA . PHE A 1 194 ? -7.642 1.212 9.130 1.00 95.50 194 PHE A CA 1
ATOM 1568 C C . PHE A 1 194 ? -9.154 1.116 9.002 1.00 95.50 194 PHE A C 1
ATOM 1570 O O . PHE A 1 194 ? -9.900 1.817 9.697 1.00 95.50 194 PHE A O 1
ATOM 1577 N N . VAL A 1 195 ? -9.591 0.207 8.143 1.00 95.00 195 VAL A N 1
ATOM 1578 C CA . VAL A 1 195 ? -10.987 -0.141 7.959 1.00 95.00 195 VAL A CA 1
ATOM 1579 C C . VAL A 1 195 ? -11.118 -1.644 7.731 1.00 95.00 195 VAL A C 1
ATOM 1581 O O . VAL A 1 195 ? -10.278 -2.258 7.083 1.00 95.00 195 VAL A O 1
ATOM 1584 N N . SER A 1 196 ? -12.180 -2.238 8.263 1.00 94.06 196 SER A N 1
ATOM 1585 C CA . SER A 1 196 ? -12.541 -3.629 7.986 1.00 94.06 196 SER A CA 1
ATOM 1586 C C . SER A 1 196 ? -14.049 -3.818 8.122 1.00 94.06 196 SER A C 1
ATOM 1588 O O . SER A 1 196 ? -14.692 -3.115 8.912 1.00 94.06 196 SER A O 1
ATOM 1590 N N . ASN A 1 197 ? -14.616 -4.768 7.373 1.00 93.88 197 ASN A N 1
ATOM 1591 C CA . ASN A 1 197 ? -15.997 -5.210 7.577 1.00 93.88 197 ASN A CA 1
ATOM 1592 C C . ASN A 1 197 ? -16.185 -5.594 9.048 1.00 93.88 197 ASN A C 1
ATOM 1594 O O . ASN A 1 197 ? -15.323 -6.236 9.648 1.00 93.88 197 ASN A O 1
ATOM 1598 N N . PHE A 1 198 ? -17.291 -5.166 9.655 1.00 93.50 198 PHE A N 1
ATOM 1599 C CA . PHE A 1 198 ? -17.486 -5.381 11.081 1.00 93.50 198 PHE A CA 1
ATOM 1600 C C . PHE A 1 198 ? -17.757 -6.861 11.365 1.00 93.50 198 PHE A C 1
ATOM 1602 O O . PHE A 1 198 ? -18.808 -7.392 11.005 1.00 93.50 198 PHE A O 1
ATOM 1609 N N . THR A 1 199 ? -16.821 -7.504 12.055 1.00 92.31 199 THR A N 1
ATOM 1610 C CA . THR A 1 199 ? -16.937 -8.870 12.573 1.00 92.31 199 THR A CA 1
ATOM 1611 C C . THR A 1 199 ? -16.882 -8.867 14.100 1.00 92.31 199 THR A C 1
ATOM 1613 O O . THR A 1 199 ? -16.458 -7.891 14.718 1.00 92.31 199 THR A O 1
ATOM 1616 N N . ASP A 1 200 ? -17.318 -9.960 14.722 1.00 89.81 200 ASP A N 1
ATOM 1617 C CA . ASP A 1 200 ? -17.143 -10.200 16.157 1.00 89.81 200 ASP A CA 1
ATOM 1618 C C . ASP A 1 200 ? -16.579 -11.626 16.336 1.00 89.81 200 ASP A C 1
ATOM 1620 O O . ASP A 1 200 ? -17.311 -12.591 16.085 1.00 89.81 200 ASP A O 1
ATOM 1624 N N . PRO A 1 201 ? -15.283 -11.792 16.676 1.00 91.62 201 PRO A N 1
ATOM 1625 C CA . PRO A 1 201 ? -14.322 -10.743 17.032 1.00 91.62 201 PRO A CA 1
ATOM 1626 C C . PRO A 1 201 ? -13.774 -9.955 15.828 1.00 91.62 201 PRO A C 1
ATOM 1628 O O . PRO A 1 201 ? -13.870 -10.390 14.677 1.00 91.62 201 PRO A O 1
ATOM 1631 N N . ILE A 1 202 ? -13.160 -8.802 16.104 1.00 91.94 202 ILE A N 1
ATOM 1632 C CA . ILE A 1 202 ? -12.391 -8.001 15.140 1.00 91.94 202 ILE A CA 1
ATOM 1633 C C . ILE A 1 202 ? -11.044 -7.576 15.728 1.00 91.94 202 ILE A C 1
ATOM 1635 O O . ILE A 1 202 ? -10.962 -7.138 16.877 1.00 91.94 202 ILE A O 1
ATOM 1639 N N . PHE A 1 203 ? -9.985 -7.684 14.927 1.00 92.38 203 PHE A N 1
ATOM 1640 C CA . PHE A 1 203 ? -8.616 -7.396 15.346 1.00 92.38 203 PHE A CA 1
ATOM 1641 C C . PHE A 1 203 ? -8.152 -6.018 14.879 1.00 92.38 203 PHE A C 1
ATOM 1643 O O . PHE A 1 203 ? -8.416 -5.598 13.752 1.00 92.38 203 PHE A O 1
ATOM 1650 N N . LEU A 1 204 ? -7.438 -5.322 15.761 1.00 91.25 204 LEU A N 1
ATOM 1651 C CA . LEU A 1 204 ? -6.742 -4.079 15.473 1.00 91.25 204 LEU A CA 1
ATOM 1652 C C . LEU A 1 204 ? -5.251 -4.386 15.262 1.00 91.25 204 LEU A C 1
ATOM 1654 O O . LEU A 1 204 ? -4.613 -4.934 16.171 1.00 91.25 204 LEU A O 1
ATOM 1658 N N . PRO A 1 205 ? -4.686 -4.036 14.095 1.00 90.00 205 PRO A N 1
ATOM 1659 C CA . PRO A 1 205 ? -3.294 -4.335 13.784 1.00 90.00 205 PRO A CA 1
ATOM 1660 C C . PRO A 1 205 ? -2.329 -3.483 14.622 1.00 90.00 205 PRO A C 1
ATOM 1662 O O . PRO A 1 205 ? -2.639 -2.346 14.997 1.00 90.00 205 PRO A O 1
ATOM 1665 N N . THR A 1 206 ? -1.148 -4.037 14.899 1.00 87.88 206 THR A N 1
ATOM 1666 C CA . THR A 1 206 ? -0.054 -3.398 15.653 1.00 87.88 206 THR A CA 1
ATOM 1667 C C . THR A 1 206 ? 0.396 -2.074 15.020 1.00 87.88 206 THR A C 1
ATOM 1669 O O . THR A 1 206 ? 0.770 -1.145 15.741 1.00 87.88 206 THR A O 1
ATOM 1672 N N . ILE A 1 207 ? 0.214 -1.908 13.713 1.00 88.81 207 ILE A N 1
ATOM 1673 C CA . ILE A 1 207 ? 0.677 -0.765 12.926 1.00 88.81 207 ILE A CA 1
ATOM 1674 C C . ILE A 1 207 ? -0.014 0.526 13.353 1.00 88.81 207 ILE A C 1
ATOM 1676 O O . ILE A 1 207 ? 0.582 1.602 13.328 1.00 88.81 207 ILE A O 1
ATOM 1680 N N . LEU A 1 208 ? -1.252 0.418 13.850 1.00 90.44 208 LEU A N 1
ATOM 1681 C CA . LEU A 1 208 ? -1.999 1.536 14.425 1.00 90.44 208 LEU A CA 1
ATOM 1682 C C . LEU A 1 208 ? -1.353 2.077 15.705 1.00 90.44 208 LEU A C 1
ATOM 1684 O O . LEU A 1 208 ? -1.577 3.237 16.057 1.00 90.44 208 LEU A O 1
ATOM 1688 N N . PHE A 1 209 ? -0.576 1.248 16.398 1.00 88.50 209 PHE A N 1
ATOM 1689 C CA . PHE A 1 209 ? -0.024 1.515 17.723 1.00 88.50 209 PHE A CA 1
ATOM 1690 C C . PHE A 1 209 ? 1.489 1.754 17.699 1.00 88.50 209 PHE A C 1
ATOM 1692 O O . PHE A 1 209 ? 1.981 2.555 18.493 1.00 88.50 209 PHE A O 1
ATOM 1699 N N . LYS A 1 210 ? 2.226 1.075 16.812 1.00 84.62 210 LYS A N 1
ATOM 1700 C CA . LYS A 1 210 ? 3.698 1.116 16.755 1.00 84.62 210 LYS A CA 1
ATOM 1701 C C . LYS A 1 210 ? 4.264 1.654 15.440 1.00 84.62 210 LYS A C 1
ATOM 1703 O O . LYS A 1 210 ? 5.420 2.068 15.407 1.00 84.62 210 LYS A O 1
ATOM 1708 N N . GLY A 1 211 ? 3.451 1.738 14.388 1.00 84.62 211 GLY A N 1
ATOM 1709 C CA . GLY A 1 211 ? 3.923 2.023 13.036 1.00 84.62 211 GLY A CA 1
ATOM 1710 C C . GLY A 1 211 ? 4.469 0.779 12.338 1.00 84.62 211 GLY A C 1
ATOM 1711 O O . GLY A 1 211 ? 4.219 -0.338 12.769 1.00 84.62 211 GLY A O 1
ATOM 1712 N N . ILE A 1 212 ? 5.169 0.976 11.220 1.00 82.25 212 ILE A N 1
ATOM 1713 C CA . ILE A 1 212 ? 5.638 -0.127 10.371 1.00 82.25 212 ILE A CA 1
ATOM 1714 C C . ILE A 1 212 ? 6.976 -0.651 10.887 1.00 82.25 212 ILE A C 1
ATOM 1716 O O . ILE A 1 212 ? 7.981 0.064 10.857 1.00 82.25 212 ILE A O 1
ATOM 1720 N N . GLU A 1 213 ? 7.003 -1.920 11.281 1.00 74.62 213 GLU A N 1
ATOM 1721 C CA . GLU A 1 213 ? 8.223 -2.649 11.618 1.00 74.62 213 GLU A CA 1
ATOM 1722 C C . GLU A 1 213 ? 8.540 -3.668 10.512 1.00 74.62 213 GLU A C 1
ATOM 1724 O O . GLU A 1 213 ? 7.824 -4.636 10.301 1.00 74.62 213 GLU A O 1
ATOM 1729 N N . VAL A 1 214 ? 9.634 -3.458 9.770 1.00 62.56 214 VAL A N 1
ATOM 1730 C CA . VAL A 1 214 ? 9.976 -4.267 8.575 1.00 62.56 214 VAL A CA 1
ATOM 1731 C C . VAL A 1 214 ? 10.423 -5.700 8.924 1.00 62.56 214 VAL A C 1
ATOM 1733 O O . VAL A 1 214 ? 10.454 -6.571 8.059 1.00 62.56 214 VAL A O 1
ATOM 1736 N N . VAL A 1 215 ? 10.805 -5.953 10.180 1.00 58.94 215 VAL A N 1
ATOM 1737 C CA . VAL A 1 215 ? 11.404 -7.228 10.624 1.00 58.94 215 VAL A CA 1
ATOM 1738 C C . VAL A 1 215 ? 10.408 -8.102 11.390 1.00 58.94 215 VAL A C 1
ATOM 1740 O O . VAL A 1 215 ? 10.532 -9.326 11.372 1.00 58.94 215 VAL A O 1
ATOM 1743 N N . GLU A 1 216 ? 9.403 -7.497 12.020 1.00 58.28 216 GLU A N 1
ATOM 1744 C CA . GLU A 1 216 ? 8.349 -8.198 12.748 1.00 58.28 216 GLU A CA 1
ATOM 1745 C C . GLU A 1 216 ? 7.039 -8.059 11.963 1.00 58.28 216 GLU A C 1
ATOM 1747 O O . GLU A 1 216 ? 6.376 -7.029 11.993 1.00 58.28 216 GLU A O 1
ATOM 1752 N N . SER A 1 217 ? 6.686 -9.106 11.211 1.00 51.19 217 SER A N 1
ATOM 1753 C CA . SER A 1 217 ? 5.363 -9.232 10.588 1.00 51.19 217 SER A CA 1
ATOM 1754 C C . SER A 1 217 ? 4.307 -9.282 11.689 1.00 51.19 217 SER A C 1
ATOM 1756 O O . SER A 1 217 ? 4.390 -10.122 12.585 1.00 51.19 217 SER A O 1
ATOM 1758 N N . GLU A 1 218 ? 3.322 -8.394 11.613 1.00 55.31 218 GLU A N 1
ATOM 1759 C CA . GLU A 1 218 ? 2.418 -8.112 12.723 1.00 55.31 218 GLU A CA 1
ATOM 1760 C C . GLU A 1 218 ? 1.603 -9.312 13.211 1.00 55.31 218 GLU A C 1
ATOM 1762 O O . GLU A 1 218 ? 1.046 -10.091 12.436 1.00 55.31 218 GLU A O 1
ATOM 1767 N N . TRP A 1 219 ? 1.481 -9.383 14.536 1.00 62.84 219 TRP A N 1
ATOM 1768 C CA . TRP A 1 219 ? 0.412 -10.079 15.241 1.00 62.84 219 TRP A CA 1
ATOM 1769 C C . TRP A 1 219 ? -0.695 -9.091 15.640 1.00 62.84 219 TRP A C 1
ATOM 1771 O O . TRP A 1 219 ? -0.505 -7.870 15.661 1.00 62.84 219 TRP A O 1
ATOM 1781 N N . GLU A 1 220 ? -1.859 -9.652 15.962 1.00 74.44 220 GLU A N 1
ATOM 1782 C CA . GLU A 1 220 ? -3.021 -8.983 16.550 1.00 74.44 220 GLU A CA 1
ATOM 1783 C C . GLU A 1 220 ? -2.603 -8.198 17.809 1.00 74.44 220 GLU A C 1
ATOM 1785 O O . GLU A 1 220 ? -2.244 -8.796 18.822 1.00 74.44 220 GLU A O 1
ATOM 1790 N N . PHE A 1 221 ? -2.647 -6.860 17.779 1.00 84.19 221 PHE A N 1
ATOM 1791 C CA . PHE A 1 221 ? -2.269 -6.054 18.952 1.00 84.19 221 PHE A CA 1
ATOM 1792 C C . PHE A 1 221 ? -3.380 -6.028 19.993 1.00 84.19 221 PHE A C 1
ATOM 1794 O O . PHE A 1 221 ? -3.156 -6.173 21.200 1.00 84.19 221 PHE A O 1
ATOM 1801 N N . ALA A 1 222 ? -4.594 -5.809 19.494 1.00 87.94 222 ALA A N 1
ATOM 1802 C CA . ALA A 1 222 ? -5.804 -5.791 20.280 1.00 87.94 222 ALA A CA 1
ATOM 1803 C C . ALA A 1 222 ? -6.956 -6.440 19.514 1.00 87.94 222 ALA A C 1
ATOM 1805 O O . ALA A 1 222 ? -7.006 -6.423 18.287 1.00 87.94 222 ALA A O 1
ATOM 1806 N N . GLU A 1 223 ? -7.902 -6.982 20.260 1.00 91.81 223 GLU A N 1
ATOM 1807 C CA . GLU A 1 223 ? -9.113 -7.626 19.777 1.00 91.81 223 GLU A CA 1
ATOM 1808 C C . GLU A 1 223 ? -10.315 -6.945 20.424 1.00 91.81 223 GLU A C 1
ATOM 1810 O O . GLU A 1 223 ? -10.296 -6.630 21.617 1.00 91.81 223 GLU A O 1
ATOM 1815 N N . ILE A 1 224 ? -11.372 -6.730 19.649 1.00 92.31 224 ILE A N 1
ATOM 1816 C CA . ILE A 1 224 ? -12.687 -6.397 20.180 1.00 92.31 224 ILE A CA 1
ATOM 1817 C C . ILE A 1 224 ? -13.587 -7.608 19.983 1.00 92.31 224 ILE A C 1
ATOM 1819 O O . ILE A 1 224 ? -13.858 -7.996 18.848 1.00 92.31 224 ILE A O 1
ATOM 1823 N N . ALA A 1 225 ? -14.064 -8.169 21.092 1.00 92.56 225 ALA A N 1
ATOM 1824 C CA . ALA A 1 225 ? -14.958 -9.318 21.101 1.00 92.56 225 ALA A CA 1
ATOM 1825 C C . ALA A 1 225 ? -16.092 -9.102 22.103 1.00 92.56 225 ALA A C 1
ATOM 1827 O O . ALA A 1 225 ? -15.826 -8.831 23.275 1.00 92.56 225 ALA A O 1
ATOM 1828 N N . ASN A 1 226 ? -17.352 -9.241 21.686 1.00 90.38 226 ASN A N 1
ATOM 1829 C CA . ASN A 1 226 ? -18.524 -9.068 22.556 1.00 90.38 226 ASN A CA 1
ATOM 1830 C C . ASN A 1 226 ? -18.495 -7.754 23.375 1.00 90.38 226 ASN A C 1
ATOM 1832 O O . ASN A 1 226 ? -18.755 -7.763 24.579 1.00 90.38 226 ASN A O 1
ATOM 1836 N N . ASN A 1 227 ? -18.143 -6.628 22.740 1.00 90.00 227 ASN A N 1
ATOM 1837 C CA . ASN A 1 227 ? -17.943 -5.320 23.392 1.00 90.00 227 ASN A CA 1
ATOM 1838 C C . ASN A 1 227 ? -16.847 -5.297 24.476 1.00 90.00 227 ASN A C 1
ATOM 1840 O O . ASN A 1 227 ? -16.862 -4.449 25.368 1.00 90.00 227 ASN A O 1
ATOM 1844 N N . ILE A 1 228 ? -15.873 -6.202 24.402 1.00 90.81 228 ILE A N 1
ATOM 1845 C CA . ILE A 1 228 ? -14.696 -6.216 25.270 1.00 90.81 228 ILE A CA 1
ATOM 1846 C C . ILE A 1 228 ? -13.468 -5.949 24.408 1.00 90.81 228 ILE A C 1
ATOM 1848 O O . ILE A 1 228 ? -13.195 -6.709 23.484 1.00 90.81 228 ILE A O 1
ATOM 1852 N N . LEU A 1 229 ? -12.713 -4.897 24.729 1.00 90.81 229 LEU A N 1
ATOM 1853 C CA . LEU A 1 229 ? -11.380 -4.668 24.175 1.00 90.81 229 LEU A CA 1
ATOM 1854 C C . LEU A 1 229 ? -10.354 -5.470 24.977 1.00 90.81 229 LEU A C 1
ATOM 1856 O O . LEU A 1 229 ? -10.298 -5.342 26.202 1.00 90.81 229 LEU A O 1
ATOM 1860 N N . ILE A 1 230 ? -9.541 -6.262 24.289 1.00 89.88 230 ILE A N 1
ATOM 1861 C CA . ILE A 1 230 ? -8.495 -7.125 24.841 1.00 89.88 230 ILE A CA 1
ATOM 1862 C C . ILE A 1 230 ? -7.178 -6.748 24.164 1.00 89.88 230 ILE A C 1
ATOM 1864 O O . ILE A 1 230 ? -7.143 -6.680 22.943 1.00 89.88 230 ILE A O 1
ATOM 1868 N N . PHE A 1 231 ? -6.099 -6.522 24.914 1.00 86.94 231 PHE A N 1
ATOM 1869 C CA . PHE A 1 231 ? -4.758 -6.396 24.323 1.00 86.94 231 PHE A CA 1
ATOM 1870 C C . PHE A 1 231 ? -3.961 -7.683 24.524 1.00 86.94 231 PHE A C 1
ATOM 1872 O O . PHE A 1 231 ? -4.027 -8.294 25.594 1.00 86.94 231 PHE A O 1
ATOM 1879 N N . HIS A 1 232 ? -3.171 -8.050 23.515 1.00 81.69 232 HIS A N 1
ATOM 1880 C CA . HIS A 1 232 ? -2.406 -9.303 23.482 1.00 81.69 232 HIS A CA 1
ATOM 1881 C C . HIS A 1 232 ? -0.934 -9.152 23.903 1.00 81.69 232 HIS A C 1
ATOM 1883 O O . HIS A 1 232 ? -0.198 -10.136 23.955 1.00 81.69 232 HIS A O 1
ATOM 1889 N N . HIS A 1 233 ? -0.499 -7.942 24.265 1.00 72.62 233 HIS A N 1
ATOM 1890 C CA . HIS A 1 233 ? 0.852 -7.656 24.766 1.00 72.62 233 HIS A CA 1
ATOM 1891 C C . HIS A 1 233 ? 0.842 -7.236 26.245 1.00 72.62 233 HIS A C 1
ATOM 1893 O O . HIS A 1 233 ? -0.196 -6.851 26.783 1.00 72.62 233 HIS A O 1
ATOM 1899 N N . ASP A 1 234 ? 1.992 -7.326 26.927 1.00 64.50 234 ASP A N 1
ATOM 1900 C CA . ASP A 1 234 ? 2.098 -6.986 28.353 1.00 64.50 234 ASP A CA 1
ATOM 1901 C C . ASP A 1 234 ? 1.956 -5.473 28.596 1.00 64.50 234 ASP A C 1
ATOM 1903 O O . ASP A 1 234 ? 2.907 -4.696 28.516 1.00 64.50 234 ASP A O 1
ATOM 1907 N N . ILE A 1 235 ? 0.737 -5.070 28.948 1.00 63.72 235 ILE A N 1
ATOM 1908 C CA . ILE A 1 235 ? 0.362 -3.679 29.216 1.00 63.72 235 ILE A CA 1
ATOM 1909 C C . ILE A 1 235 ? 0.953 -3.159 30.534 1.00 63.72 235 ILE A C 1
ATOM 1911 O O . ILE A 1 235 ? 0.979 -1.949 30.759 1.00 63.72 235 ILE A O 1
ATOM 1915 N N . GLN A 1 236 ? 1.420 -4.023 31.448 1.00 57.97 236 GLN A N 1
ATOM 1916 C CA . GLN A 1 236 ? 1.791 -3.578 32.800 1.00 57.97 236 GLN A CA 1
ATOM 1917 C C . GLN A 1 236 ? 2.979 -2.604 32.814 1.00 57.97 236 GLN A C 1
ATOM 1919 O O . GLN A 1 236 ? 3.142 -1.848 33.777 1.00 57.97 236 GLN A O 1
ATOM 1924 N N . GLN A 1 237 ? 3.770 -2.565 31.739 1.00 55.22 237 GLN A N 1
ATOM 1925 C CA . GLN A 1 237 ? 4.885 -1.629 31.570 1.00 55.22 237 GLN A CA 1
ATOM 1926 C C . GLN A 1 237 ? 4.542 -0.408 30.701 1.00 55.22 237 GLN A C 1
ATOM 1928 O O . GLN A 1 237 ? 5.337 0.531 30.611 1.00 55.22 237 GLN A O 1
ATOM 1933 N N . GLU A 1 238 ? 3.348 -0.368 30.108 1.00 66.62 238 GLU A N 1
ATOM 1934 C CA . GLU A 1 238 ? 2.991 0.585 29.062 1.00 66.62 238 GLU A CA 1
ATOM 1935 C C . GLU A 1 238 ? 1.877 1.538 29.525 1.00 66.62 238 GLU A C 1
ATOM 1937 O O . GLU A 1 238 ? 0.890 1.160 30.156 1.00 66.62 238 GLU A O 1
ATOM 1942 N N . LYS A 1 239 ? 2.032 2.839 29.246 1.00 70.12 239 LYS A N 1
ATOM 1943 C CA . LYS A 1 239 ? 1.056 3.866 29.652 1.00 70.12 239 LYS A CA 1
ATOM 1944 C C . LYS A 1 239 ? -0.125 3.902 28.675 1.00 70.12 239 LYS A C 1
ATOM 1946 O O . LYS A 1 239 ? -0.251 4.860 27.916 1.00 70.12 239 LYS A O 1
ATOM 1951 N N . ILE A 1 240 ? -0.980 2.879 28.705 1.00 81.56 240 ILE A N 1
ATOM 1952 C CA . ILE A 1 240 ? -2.227 2.863 27.926 1.00 81.56 240 ILE A CA 1
ATOM 1953 C C . ILE A 1 240 ? -3.297 3.707 28.626 1.00 81.56 240 ILE A C 1
ATOM 1955 O O . ILE A 1 240 ? -3.554 3.550 29.826 1.00 81.56 240 ILE A O 1
ATOM 1959 N N . LEU A 1 241 ? -3.938 4.599 27.866 1.00 82.38 241 LEU A N 1
ATOM 1960 C CA . LEU A 1 241 ? -5.134 5.327 28.296 1.00 82.38 241 LEU A CA 1
ATOM 1961 C C . LEU A 1 241 ? -6.308 4.979 27.378 1.00 82.38 241 LEU A C 1
ATOM 1963 O O . LEU A 1 241 ? -6.186 5.110 26.167 1.00 82.38 241 LEU A O 1
ATOM 1967 N N . ILE A 1 242 ? -7.457 4.618 27.944 1.00 84.25 242 ILE A N 1
ATOM 1968 C CA . ILE A 1 242 ? -8.717 4.461 27.208 1.00 84.25 242 ILE A CA 1
ATOM 1969 C C . ILE A 1 242 ? -9.674 5.563 27.629 1.00 84.25 242 ILE A C 1
ATOM 1971 O O . ILE A 1 242 ? -9.973 5.704 28.814 1.00 84.25 242 ILE A O 1
ATOM 1975 N N . ASN A 1 243 ? -10.159 6.358 26.675 1.00 87.50 243 ASN A N 1
ATOM 1976 C CA . ASN A 1 243 ? -11.034 7.505 26.933 1.00 87.50 243 ASN A CA 1
ATOM 1977 C C . ASN A 1 243 ? -10.484 8.393 28.071 1.00 87.50 243 ASN A C 1
ATOM 1979 O O . ASN A 1 243 ? -11.213 8.808 28.975 1.00 87.50 243 ASN A O 1
ATOM 1983 N N . ASN A 1 244 ? -9.167 8.641 28.043 1.00 82.94 244 ASN A N 1
ATOM 1984 C CA . ASN A 1 244 ? -8.381 9.376 29.046 1.00 82.94 244 ASN A CA 1
ATOM 1985 C C . ASN A 1 244 ? -8.297 8.742 30.450 1.00 82.94 244 ASN A C 1
ATOM 1987 O O . ASN A 1 244 ? -7.830 9.392 31.386 1.00 82.94 244 ASN A O 1
ATOM 1991 N N . LYS A 1 245 ? -8.708 7.482 30.621 1.00 81.81 245 LYS A N 1
ATOM 1992 C CA . LYS A 1 245 ? -8.562 6.725 31.871 1.00 81.81 245 LYS A CA 1
ATOM 1993 C C . LYS A 1 245 ? -7.434 5.712 31.742 1.00 81.81 245 LYS A C 1
ATOM 1995 O O . LYS A 1 245 ? -7.327 5.034 30.725 1.00 81.81 245 LYS A O 1
ATOM 2000 N N . ARG A 1 246 ? -6.589 5.617 32.770 1.00 79.56 246 ARG A N 1
ATOM 2001 C CA . ARG A 1 2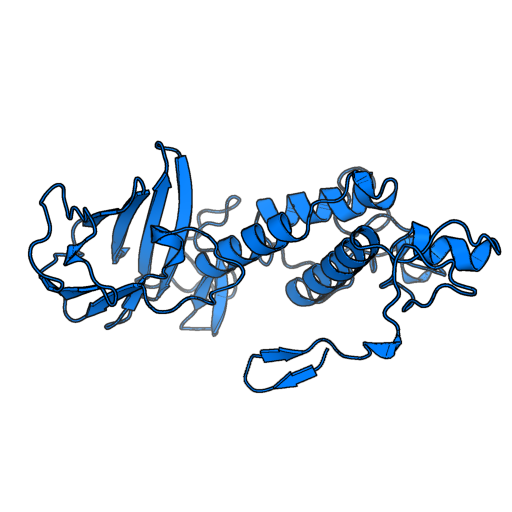46 ? -5.506 4.630 32.800 1.00 79.56 246 ARG A CA 1
ATOM 2002 C C . ARG A 1 246 ? -6.078 3.218 32.831 1.00 79.56 246 ARG A C 1
ATOM 2004 O O . ARG A 1 246 ? -7.080 2.970 33.498 1.00 79.56 246 ARG A O 1
ATOM 2011 N N . LEU A 1 247 ? -5.415 2.329 32.107 1.00 71.75 247 LEU A N 1
ATOM 2012 C CA . LEU A 1 247 ? -5.712 0.912 32.122 1.00 71.75 247 LEU A CA 1
ATOM 2013 C C . LEU A 1 247 ? -5.064 0.211 33.314 1.00 71.75 247 LEU A C 1
ATOM 2015 O O . LEU A 1 247 ? -3.846 0.279 33.469 1.00 71.75 247 LEU A O 1
ATOM 2019 N N . ASP A 1 248 ? -5.870 -0.511 34.090 1.00 67.56 248 ASP A N 1
ATOM 2020 C CA . ASP A 1 248 ? -5.384 -1.388 35.164 1.00 67.56 248 ASP A CA 1
ATOM 2021 C C . ASP A 1 248 ? -5.531 -2.883 34.810 1.00 67.56 248 ASP A C 1
ATOM 2023 O O . ASP A 1 248 ? -4.996 -3.749 35.502 1.00 67.56 248 ASP A O 1
ATOM 2027 N N . HIS A 1 249 ? -6.256 -3.205 33.731 1.00 71.44 249 HIS A N 1
ATOM 2028 C CA . HIS A 1 249 ? -6.526 -4.572 33.290 1.00 71.44 249 HIS A CA 1
ATOM 2029 C C . HIS A 1 249 ? -6.440 -4.686 31.769 1.00 71.44 249 HIS A C 1
ATOM 2031 O O . HIS A 1 249 ? -6.809 -3.757 31.068 1.00 71.44 249 HIS A O 1
ATOM 2037 N N . TYR A 1 250 ? -6.005 -5.830 31.246 1.00 77.50 250 TYR A N 1
ATOM 2038 C CA . TYR A 1 250 ? -5.853 -6.032 29.801 1.00 77.50 250 TYR A CA 1
ATOM 2039 C C . TYR A 1 250 ? -7.173 -6.245 29.045 1.00 77.50 250 TYR A C 1
ATOM 2041 O O . TYR A 1 250 ? -7.158 -6.292 27.819 1.00 77.50 250 TYR A O 1
ATOM 2049 N N . ARG A 1 251 ? -8.304 -6.350 29.764 1.00 82.44 251 ARG A N 1
ATOM 2050 C CA . ARG A 1 251 ? -9.667 -6.469 29.217 1.00 82.44 251 ARG A CA 1
ATOM 2051 C C . ARG A 1 251 ? -10.559 -5.356 29.753 1.00 82.44 251 ARG A C 1
ATOM 2053 O O . ARG A 1 251 ? -10.564 -5.115 30.961 1.00 82.44 251 ARG A O 1
ATOM 2060 N N . ILE A 1 252 ? -11.322 -4.702 28.881 1.00 86.38 252 ILE A N 1
ATOM 2061 C CA . ILE A 1 252 ? -12.184 -3.569 29.241 1.00 86.38 252 ILE A CA 1
ATOM 2062 C C . ILE A 1 252 ? -13.489 -3.648 28.465 1.00 86.38 252 ILE A C 1
ATOM 2064 O O . ILE A 1 252 ? -13.473 -3.816 27.250 1.00 86.38 252 ILE A O 1
ATOM 2068 N N . GLU A 1 253 ? -14.607 -3.473 29.162 1.00 89.56 253 GLU A N 1
ATOM 2069 C CA . GLU A 1 253 ? -15.909 -3.266 28.530 1.00 89.56 253 GLU A CA 1
ATOM 2070 C C . GLU A 1 253 ? -15.951 -1.908 27.821 1.00 89.56 253 GLU A C 1
ATOM 2072 O O . GLU A 1 253 ? -15.635 -0.864 28.401 1.00 89.56 253 GLU A O 1
ATOM 2077 N N . ILE A 1 254 ? -16.362 -1.921 26.559 1.00 90.44 254 ILE A N 1
ATOM 2078 C CA . ILE A 1 254 ? -16.474 -0.742 25.706 1.00 90.44 254 ILE A CA 1
ATOM 2079 C C . ILE A 1 254 ? -17.894 -0.617 25.144 1.00 90.44 254 ILE A C 1
ATOM 2081 O O . ILE A 1 254 ? -18.690 -1.548 25.186 1.00 90.44 254 ILE A O 1
ATOM 2085 N N . ASP A 1 255 ? -18.213 0.557 24.612 1.00 90.06 255 ASP A N 1
ATOM 2086 C CA . ASP A 1 255 ? -19.463 0.836 23.904 1.00 90.06 255 ASP A CA 1
ATOM 2087 C C . ASP A 1 255 ? -19.096 1.389 22.526 1.00 90.06 255 ASP A C 1
ATOM 2089 O O . ASP A 1 255 ? -18.714 2.554 22.417 1.00 90.06 255 ASP A O 1
ATOM 2093 N N . LEU A 1 256 ? -19.156 0.539 21.496 1.00 88.12 256 LEU A N 1
ATOM 2094 C CA . LEU A 1 256 ? -18.798 0.902 20.120 1.00 88.12 256 LEU A CA 1
ATOM 2095 C C . LEU A 1 256 ? -19.845 1.772 19.414 1.00 88.12 256 LEU A C 1
ATOM 2097 O O . LEU A 1 256 ? -19.572 2.264 18.320 1.00 88.12 256 LEU A O 1
ATOM 2101 N N . GLU A 1 257 ? -21.003 2.013 20.035 1.00 89.88 257 GLU A N 1
ATOM 2102 C CA . GLU A 1 257 ? -21.943 3.039 19.566 1.00 89.88 257 GLU A CA 1
ATOM 2103 C C . GLU A 1 257 ? -21.411 4.460 19.853 1.00 89.88 257 GLU A C 1
ATOM 2105 O O . GLU A 1 257 ? -21.969 5.456 19.389 1.00 89.88 257 GLU A O 1
ATOM 2110 N N . LYS A 1 258 ? -20.310 4.575 20.612 1.00 89.75 258 LYS A N 1
ATOM 2111 C CA . LYS A 1 258 ? -19.539 5.806 20.815 1.00 89.75 258 LYS A CA 1
ATOM 2112 C C . LYS A 1 258 ? -18.114 5.636 20.288 1.00 89.75 258 LYS A C 1
ATOM 2114 O O . LYS A 1 258 ? -17.557 4.543 20.313 1.00 89.75 258 LYS A O 1
ATOM 2119 N N . GLU A 1 259 ? -17.496 6.742 19.870 1.00 93.69 259 GLU A N 1
ATOM 2120 C CA . GLU A 1 259 ? -16.071 6.747 19.517 1.00 93.69 259 GLU A CA 1
ATOM 2121 C C . GLU A 1 259 ? -15.229 6.334 20.737 1.00 93.69 259 GLU A C 1
ATOM 2123 O O . GLU A 1 259 ? -15.311 6.932 21.815 1.00 93.69 259 GLU A O 1
ATOM 2128 N N . LEU A 1 260 ? -14.401 5.311 20.551 1.00 94.44 260 LEU A N 1
ATOM 2129 C CA . LEU A 1 260 ? -13.424 4.826 21.511 1.00 94.44 260 LEU A CA 1
ATOM 2130 C C . LEU A 1 260 ? -12.075 5.478 21.214 1.00 94.44 260 LEU A C 1
ATOM 2132 O O . LEU A 1 260 ? -11.573 5.421 20.097 1.00 94.44 260 LEU A O 1
ATOM 2136 N N . THR A 1 261 ? -11.456 6.075 22.225 1.00 94.88 261 THR A N 1
ATOM 2137 C CA . THR A 1 261 ? -10.119 6.661 22.113 1.00 94.88 261 THR A CA 1
ATOM 2138 C C . THR A 1 261 ? -9.112 5.833 22.903 1.00 94.88 261 THR A C 1
ATOM 2140 O O . THR A 1 261 ? -9.306 5.614 24.098 1.00 94.88 261 THR A O 1
ATOM 2143 N N . ILE A 1 262 ? -8.018 5.421 22.265 1.00 92.88 262 ILE A N 1
ATOM 2144 C CA . ILE A 1 262 ? -6.919 4.661 22.869 1.00 92.88 262 ILE A CA 1
ATOM 2145 C C . ILE A 1 262 ? -5.625 5.458 22.686 1.00 92.88 262 ILE A C 1
ATOM 2147 O O . ILE A 1 262 ? -5.246 5.766 21.563 1.00 92.88 262 ILE A O 1
ATOM 2151 N N . SER A 1 263 ? -4.926 5.784 23.769 1.00 90.81 263 SER A N 1
ATOM 2152 C CA . SER A 1 263 ? -3.608 6.424 23.710 1.00 90.81 263 SER A CA 1
ATOM 2153 C C . SER A 1 263 ? -2.523 5.432 24.098 1.00 90.81 263 SER A C 1
ATOM 2155 O O . SER A 1 263 ? -2.620 4.798 25.151 1.00 90.81 263 SER A O 1
ATOM 2157 N N . TYR A 1 264 ? -1.474 5.343 23.283 1.00 87.12 264 TYR A N 1
ATOM 2158 C CA . TYR A 1 264 ? -0.373 4.399 23.456 1.00 87.12 264 TYR A CA 1
ATOM 21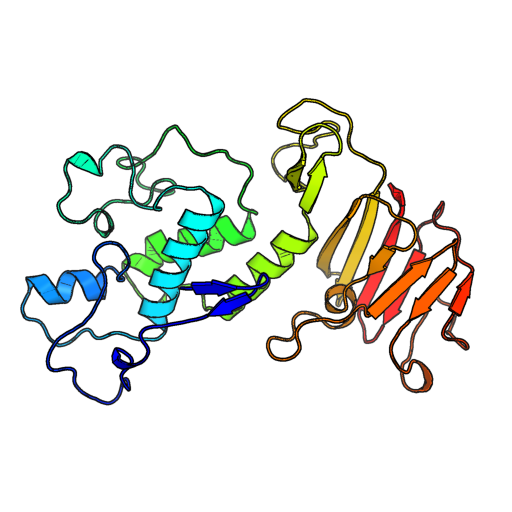59 C C . TYR A 1 264 ? 0.933 4.968 22.892 1.00 87.12 264 TYR A C 1
ATOM 2161 O O . TYR A 1 264 ? 0.966 5.381 21.743 1.00 87.12 264 TYR A O 1
ATOM 2169 N N . ASN A 1 265 ? 2.005 5.035 23.692 1.00 84.88 265 ASN A N 1
ATOM 2170 C CA . ASN A 1 265 ? 3.349 5.470 23.260 1.00 84.88 265 ASN A CA 1
ATOM 2171 C C . ASN A 1 265 ? 3.401 6.756 22.395 1.00 84.88 265 ASN A C 1
ATOM 2173 O O . ASN A 1 265 ? 4.252 6.914 21.525 1.00 84.88 265 ASN A O 1
ATOM 2177 N N . GLY A 1 266 ? 2.508 7.717 22.664 1.00 86.88 266 GLY A N 1
ATOM 2178 C CA . GLY A 1 266 ? 2.412 8.985 21.925 1.00 86.88 266 GLY A CA 1
ATOM 2179 C C . GLY A 1 266 ? 1.479 8.954 20.709 1.00 86.88 266 GLY A C 1
ATOM 2180 O O . GLY A 1 266 ? 1.166 10.019 20.173 1.00 86.88 266 GLY A O 1
ATOM 2181 N N . PHE A 1 267 ? 0.989 7.776 20.326 1.00 91.06 267 PHE A N 1
ATOM 2182 C CA . PHE A 1 267 ? -0.115 7.605 19.393 1.00 91.06 267 PHE A CA 1
ATOM 2183 C C . PHE A 1 267 ? -1.462 7.803 20.088 1.00 91.06 267 PHE A C 1
ATOM 2185 O O . PHE A 1 267 ? -1.643 7.478 21.266 1.00 91.06 267 PHE A O 1
ATOM 2192 N N . LEU A 1 268 ? -2.412 8.332 19.325 1.00 95.25 268 LEU A N 1
ATOM 2193 C CA . LEU A 1 268 ? -3.822 8.447 19.665 1.00 95.25 268 LEU A CA 1
ATOM 2194 C C . LEU A 1 268 ? -4.619 7.714 18.589 1.00 95.25 268 LEU A C 1
ATOM 2196 O O . LEU A 1 268 ? -4.605 8.128 17.436 1.00 95.25 268 LEU A O 1
ATOM 2200 N N . ILE A 1 269 ? -5.322 6.656 18.964 1.00 95.94 269 ILE A N 1
ATOM 2201 C CA . ILE A 1 269 ? -6.137 5.842 18.073 1.00 95.94 269 ILE A CA 1
ATOM 2202 C C . ILE A 1 269 ? -7.604 6.130 18.381 1.00 95.94 269 ILE A C 1
ATOM 2204 O O . ILE A 1 269 ? -8.044 6.009 19.523 1.00 95.94 269 ILE A O 1
ATOM 2208 N N . LYS A 1 270 ? -8.361 6.519 17.359 1.00 96.81 270 LYS A N 1
ATOM 2209 C CA . LYS A 1 270 ? -9.815 6.698 17.414 1.00 96.81 270 LYS A CA 1
ATOM 2210 C C . LYS A 1 270 ? -10.473 5.535 16.695 1.00 96.81 270 LYS A C 1
ATOM 2212 O O . LYS A 1 270 ? -10.223 5.355 15.507 1.00 96.81 270 LYS A O 1
ATOM 2217 N N . VAL A 1 271 ? -11.282 4.765 17.408 1.00 96.62 271 VAL A N 1
ATOM 2218 C CA . VAL A 1 271 ? -11.987 3.585 16.906 1.00 96.62 271 VAL A CA 1
ATOM 2219 C C . VAL A 1 271 ? -13.486 3.857 16.934 1.00 96.62 271 VAL A C 1
ATOM 2221 O O . VAL A 1 271 ? -14.018 4.315 17.944 1.00 96.62 271 VAL A O 1
ATOM 2224 N N . GLN A 1 272 ? -14.172 3.579 15.833 1.00 94.94 272 GLN A N 1
ATOM 2225 C CA . GLN A 1 272 ? -15.610 3.786 15.700 1.00 94.94 272 GLN A CA 1
ATOM 2226 C C . GLN A 1 272 ? -16.230 2.716 14.803 1.00 94.94 272 GLN A C 1
ATOM 2228 O O . GLN A 1 272 ? -15.623 2.279 13.825 1.00 94.94 272 GLN A O 1
ATOM 2233 N N . LYS A 1 273 ? -17.453 2.309 15.134 1.00 94.44 273 LYS A N 1
ATOM 2234 C CA . LYS A 1 273 ? -18.297 1.490 14.265 1.00 94.44 273 LYS A CA 1
ATOM 2235 C C . LYS A 1 273 ? -19.110 2.426 13.362 1.00 94.44 273 LYS A C 1
ATOM 2237 O O . LYS A 1 273 ? -19.707 3.379 13.860 1.00 94.44 273 LYS A O 1
ATOM 2242 N N . CYS A 1 274 ? -19.083 2.188 12.053 1.00 90.62 274 CYS A N 1
ATOM 2243 C CA . CYS A 1 274 ? -19.704 3.022 11.020 1.00 90.62 274 CYS A CA 1
ATOM 2244 C C . CYS A 1 274 ? -20.680 2.233 10.154 1.00 90.62 274 CYS A C 1
ATOM 2246 O O . CYS A 1 274 ? -20.457 1.014 9.971 1.00 90.62 274 CYS A O 1
#

Foldseek 3Di:
DDDDPNDDDDDPCVLDDDPPDQDPAEDDDALLWALQSVVCVVPVDSPDHDDLLRVLLSVLQVVCCVQFVDGQQQAPCNVVDPGSLVHQGQPAPPDNVRHHDDTDPFRADPQSVVLSNQCSPVCSVPSVSHDHPVSVVQRVVLQVQQWEADPVPRDIGGCDDVVDNDCADPPPRHGDAWKKWKWKDAPNDTRHIGIYHDDAWDFDWCCSAPNDDPPDDIDGQWIQHPQKIAGPDDCPVWQKAKVNHGDPDRIDRHDQCDWIWIDTPRMIMTMHTD